Protein AF-D5K9H1-F1 (afdb_monomer)

Foldseek 3Di:
DADLVNDDVLSVQLQLLLVVLCVVLVHDSLLLSLQLVLQCFAQQDWFAFPVRWTQAHSNRNIPVQQVLCVVLVRDSNQCRHGHNSVSNVLSVQLSCLCPPPPDDDSLLSSLLSQAVPVVSSVVSSVSSVVSSVVVVVVVVVVVVVVVVPPDPPPDPPPPPPPPRRDRDPDDDRPGDHHTGTDDDDPDPDDDDDDDDDDD

Secondary structure (DSSP, 8-state):
---GGGS-HHHHHHHHHHHHHHHHTT--HHHHHHHHHHH---TT-EEEBTTS-EEETTTTEEHHHHHHTGGGT--HHHHHSSSSHHHHHHHHHHHHHHHH--SS-HHHHHHTTT-SSHHHHHHHHHHHHHHHHHHHHHHHHHHHHHTTT-S---PPP------PPPPPS-----------B-------PPPPPPP----

Solvent-accessible surface area (backbone atoms only — not comparable to full-atom values): 11562 Å² total; per-residue (Å²): 138,83,54,70,88,73,41,60,70,72,55,35,47,47,52,54,25,18,42,55,19,14,59,78,58,76,44,66,39,29,61,42,43,12,49,40,60,70,53,61,38,39,56,67,38,70,46,48,27,75,88,73,43,34,27,28,4,35,52,38,48,42,46,69,62,40,60,76,36,39,93,70,74,45,46,71,69,59,30,18,41,76,70,45,58,26,35,39,54,50,36,51,54,31,48,45,30,61,73,67,52,92,64,73,55,73,57,53,20,46,20,37,73,66,11,65,44,65,74,60,17,53,58,49,28,60,50,34,52,58,39,21,55,53,42,44,53,56,50,50,58,49,53,58,47,51,76,68,75,77,63,84,83,73,71,76,72,79,70,80,72,68,89,65,72,79,78,77,90,84,69,87,77,73,84,41,67,70,73,60,69,56,83,74,81,79,74,78,76,80,79,81,78,84,81,80,84,78,134

Organism: Neisseria gonorrhoeae (NCBI:txid485)

Mean predicted aligned error: 11.12 Å

Sequence (199 aa):
MVYVADLPPFMQERVTCSIAAAEKYHLPPHYLLAVAERENGRPGQQVRNTNGTYDVGAMQINTAYIRTLSRYGVTQSAVAQPGCYAYYLAAWRIKRHIVYDRKGDIWTKIANYHSYTPKYNAIYRAAIIRLAEKWERWLAGRQGNNAKGNVPTQAVPAVRTIRSQPLPKQYVSPTTVYVPRTIRVVERSPEPEPETVQN

Structure (mmCIF, N/CA/C/O backbone):
data_AF-D5K9H1-F1
#
_entry.id   AF-D5K9H1-F1
#
loop_
_atom_site.group_PDB
_atom_site.id
_atom_site.type_symbol
_atom_site.label_atom_id
_atom_site.label_alt_id
_atom_site.label_comp_id
_atom_site.label_asym_id
_atom_site.label_entity_id
_atom_site.label_seq_id
_atom_site.pdbx_PDB_ins_code
_atom_site.Cartn_x
_atom_site.Cartn_y
_atom_site.Cartn_z
_atom_site.occupancy
_atom_site.B_iso_or_equiv
_atom_site.auth_seq_id
_atom_site.auth_comp_id
_atom_site.auth_asym_id
_atom_site.auth_atom_id
_atom_site.pdbx_PDB_model_num
ATOM 1 N N . MET A 1 1 ? -3.247 3.041 -29.503 1.00 40.16 1 MET A N 1
ATOM 2 C CA . MET A 1 1 ? -2.043 3.535 -28.794 1.00 40.16 1 MET A CA 1
ATOM 3 C C . MET A 1 1 ? -2.540 4.247 -27.543 1.00 40.16 1 MET A C 1
ATOM 5 O O . MET A 1 1 ? -3.471 5.018 -27.688 1.00 40.16 1 MET A O 1
ATOM 9 N N . VAL A 1 2 ? -2.043 3.932 -26.342 1.00 42.41 2 VAL A N 1
ATOM 10 C CA . VAL A 1 2 ? -2.466 4.603 -25.092 1.00 42.41 2 VAL A CA 1
ATOM 11 C C . VAL A 1 2 ? -1.207 5.095 -24.379 1.00 42.41 2 VAL A C 1
ATOM 13 O O . VAL A 1 2 ? -0.482 4.297 -23.765 1.00 42.41 2 VAL A O 1
ATOM 16 N N . TYR A 1 3 ? -0.905 6.387 -24.511 1.00 49.97 3 TYR A N 1
ATOM 17 C CA . TYR A 1 3 ? 0.200 7.021 -23.796 1.00 49.97 3 TYR A CA 1
ATOM 18 C C . TYR A 1 3 ? -0.174 7.195 -22.317 1.00 49.97 3 TYR A C 1
ATOM 20 O O . TYR A 1 3 ? -1.345 7.214 -21.954 1.00 49.97 3 TYR A O 1
ATOM 28 N N . VAL A 1 4 ? 0.815 7.302 -21.417 1.00 53.06 4 VAL A N 1
ATOM 29 C CA . VAL A 1 4 ? 0.539 7.643 -19.998 1.00 53.06 4 VAL A CA 1
ATOM 30 C C . VAL A 1 4 ? -0.193 8.982 -19.886 1.00 53.06 4 VAL A C 1
ATOM 32 O O . VAL A 1 4 ? -1.006 9.141 -18.983 1.00 53.06 4 VAL A O 1
ATOM 35 N N . ALA A 1 5 ? 0.073 9.894 -20.825 1.00 53.25 5 ALA A N 1
ATOM 36 C CA . ALA A 1 5 ? -0.584 11.189 -20.950 1.00 53.25 5 ALA A CA 1
ATOM 37 C C . ALA A 1 5 ? -2.068 11.102 -21.362 1.00 53.25 5 ALA A C 1
ATOM 39 O O . ALA A 1 5 ? -2.800 12.056 -21.132 1.00 53.25 5 ALA A O 1
ATOM 40 N N . ASP A 1 6 ? -2.524 9.961 -21.893 1.00 56.03 6 ASP A N 1
ATOM 41 C CA . ASP A 1 6 ? -3.921 9.753 -22.312 1.00 56.03 6 ASP A CA 1
ATOM 42 C C . ASP A 1 6 ? -4.752 9.034 -21.238 1.00 56.03 6 ASP A C 1
ATOM 44 O O . ASP A 1 6 ? -5.925 8.712 -21.439 1.00 56.03 6 ASP A O 1
ATOM 48 N N . LEU A 1 7 ? -4.140 8.707 -20.095 1.00 62.47 7 LEU A N 1
ATOM 49 C CA . LEU A 1 7 ? -4.837 8.070 -18.989 1.00 62.47 7 LEU A CA 1
ATOM 50 C C . LEU A 1 7 ? -5.533 9.133 -18.131 1.00 62.47 7 LEU A C 1
ATOM 52 O O . LEU A 1 7 ? -4.950 10.188 -17.882 1.00 62.47 7 LEU A O 1
ATOM 56 N N . PRO A 1 8 ? -6.733 8.850 -17.587 1.00 66.50 8 PRO A N 1
ATOM 57 C CA . PRO A 1 8 ? -7.347 9.721 -16.594 1.00 66.50 8 PRO A CA 1
ATOM 58 C C . PRO A 1 8 ? -6.352 10.064 -15.466 1.00 66.50 8 PRO A C 1
ATOM 60 O O . PRO A 1 8 ? -5.607 9.171 -15.050 1.00 66.50 8 PRO A O 1
ATOM 63 N N . PRO A 1 9 ? -6.348 11.290 -14.907 1.00 68.44 9 PRO A N 1
ATOM 64 C CA . PRO A 1 9 ? -5.313 11.736 -13.962 1.00 68.44 9 PRO A CA 1
ATOM 65 C C . PRO A 1 9 ? -5.050 10.782 -12.782 1.00 68.44 9 PRO A C 1
ATOM 67 O O . PRO A 1 9 ? -3.907 10.571 -12.378 1.00 68.44 9 PRO A O 1
ATOM 70 N N . PHE A 1 10 ? -6.089 10.114 -12.267 1.00 68.75 10 PHE A N 1
ATOM 71 C CA . PHE A 1 10 ? -5.950 9.121 -11.193 1.00 68.75 10 PHE A CA 1
ATOM 72 C C . PHE A 1 10 ? -5.175 7.858 -11.6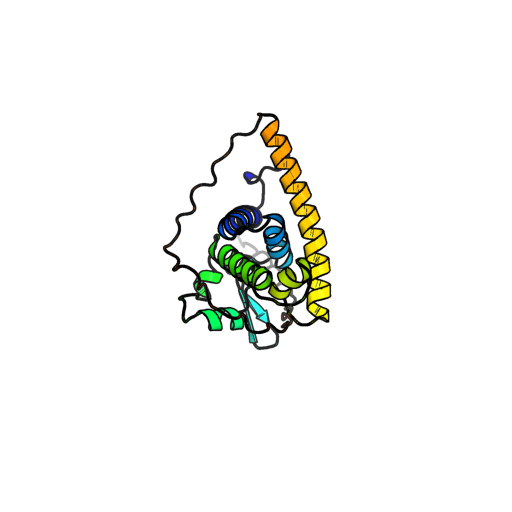21 1.00 68.75 10 PHE A C 1
ATOM 74 O O . PHE A 1 10 ? -4.481 7.242 -10.813 1.00 68.75 10 PHE A O 1
ATOM 81 N N . MET A 1 11 ? -5.274 7.459 -12.891 1.00 79.69 11 MET A N 1
ATOM 82 C CA . MET A 1 11 ? -4.493 6.358 -13.461 1.00 79.69 11 MET A CA 1
ATOM 83 C C . MET A 1 11 ? -3.043 6.778 -13.714 1.00 79.69 11 MET A C 1
ATOM 85 O O . MET A 1 11 ? -2.139 5.967 -13.515 1.00 79.69 11 MET A O 1
ATOM 89 N N . GLN A 1 12 ? -2.806 8.038 -14.088 1.00 86.38 12 GLN A N 1
ATOM 90 C CA . GLN A 1 12 ? -1.455 8.579 -14.234 1.00 86.38 12 GLN A CA 1
ATOM 91 C C . GLN A 1 12 ? -0.706 8.597 -12.895 1.00 86.38 12 GLN A C 1
ATOM 93 O O . GLN A 1 12 ? 0.442 8.146 -12.833 1.00 86.38 12 GLN A O 1
ATOM 98 N N . GLU A 1 13 ? -1.360 9.047 -11.817 1.00 90.38 13 GLU A N 1
ATOM 99 C CA . GLU A 1 13 ? -0.794 8.996 -10.465 1.00 90.38 13 GLU A CA 1
ATOM 100 C C . GLU A 1 13 ? -0.494 7.550 -10.048 1.00 90.38 13 GLU A C 1
ATOM 102 O O . GLU A 1 13 ? 0.634 7.252 -9.651 1.00 90.38 13 GLU A O 1
ATOM 107 N N . ARG A 1 14 ? -1.459 6.631 -10.225 1.00 93.69 14 ARG A N 1
ATOM 108 C CA . ARG A 1 14 ? -1.288 5.205 -9.905 1.00 93.69 14 ARG A CA 1
ATOM 109 C C . ARG A 1 14 ? -0.048 4.623 -10.553 1.00 93.69 14 ARG A C 1
ATOM 111 O O . ARG A 1 14 ? 0.728 3.955 -9.875 1.00 93.69 14 ARG A O 1
ATOM 118 N N . VAL A 1 15 ? 0.130 4.856 -11.849 1.00 94.62 15 VAL A N 1
ATOM 119 C CA . VAL A 1 15 ? 1.257 4.306 -12.604 1.00 94.62 15 VAL A CA 1
ATOM 120 C C . VAL A 1 15 ? 2.565 4.924 -12.128 1.00 94.62 15 VAL A C 1
ATOM 122 O O . VAL A 1 15 ? 3.477 4.208 -11.718 1.00 94.62 15 VAL A O 1
ATOM 125 N N . THR A 1 16 ? 2.640 6.253 -12.150 1.00 94.88 16 THR A N 1
ATOM 126 C CA . THR A 1 16 ? 3.876 6.998 -11.888 1.00 94.88 16 THR A CA 1
ATOM 127 C C . THR A 1 16 ? 4.370 6.761 -10.464 1.00 94.88 16 THR A C 1
ATOM 129 O O . THR A 1 16 ? 5.529 6.403 -10.251 1.00 94.88 16 THR A O 1
ATOM 132 N N . CYS A 1 17 ? 3.477 6.886 -9.482 1.00 96.81 17 CYS A N 1
ATOM 133 C CA . CYS A 1 17 ? 3.835 6.728 -8.081 1.00 96.81 17 CYS A CA 1
ATOM 134 C C . CYS A 1 17 ? 4.084 5.271 -7.691 1.00 96.81 17 CYS A C 1
ATOM 136 O O . CYS A 1 17 ? 4.967 5.023 -6.872 1.00 96.81 17 CYS A O 1
ATOM 138 N N . SER A 1 18 ? 3.376 4.301 -8.285 1.00 97.56 18 SER A N 1
ATOM 139 C CA . SER A 1 18 ? 3.683 2.881 -8.057 1.00 97.56 18 SER A CA 1
ATOM 140 C C . SER A 1 18 ? 5.072 2.513 -8.568 1.00 97.56 18 SER A C 1
ATOM 142 O O . SER A 1 18 ? 5.797 1.824 -7.857 1.00 97.56 18 SER A O 1
ATOM 144 N N . ILE A 1 19 ? 5.462 2.984 -9.760 1.00 96.69 19 ILE A N 1
ATOM 145 C CA . ILE A 1 19 ? 6.792 2.713 -10.330 1.00 96.69 19 ILE A CA 1
ATOM 146 C C . ILE A 1 19 ? 7.882 3.358 -9.469 1.00 96.69 19 ILE A C 1
ATOM 148 O O . ILE A 1 19 ? 8.792 2.657 -9.031 1.00 96.69 19 ILE A O 1
ATOM 152 N N . ALA A 1 20 ? 7.751 4.648 -9.146 1.00 96.88 20 ALA A N 1
ATOM 153 C CA . ALA A 1 20 ? 8.727 5.357 -8.316 1.00 96.88 20 ALA A CA 1
ATOM 154 C C . ALA A 1 20 ? 8.869 4.731 -6.916 1.00 96.88 20 ALA A C 1
ATOM 156 O O . ALA A 1 20 ? 9.969 4.597 -6.377 1.00 96.88 20 ALA A O 1
ATOM 157 N N . ALA A 1 21 ? 7.755 4.311 -6.309 1.00 97.69 21 ALA A N 1
ATOM 158 C CA . ALA A 1 21 ? 7.776 3.646 -5.014 1.00 97.69 21 ALA A CA 1
ATOM 159 C C . ALA A 1 21 ? 8.371 2.236 -5.087 1.00 97.69 21 ALA A C 1
ATOM 161 O O . ALA A 1 21 ? 9.135 1.850 -4.202 1.00 97.69 21 ALA A O 1
ATOM 162 N N . ALA A 1 22 ? 8.075 1.481 -6.142 1.00 97.44 22 ALA A N 1
ATOM 163 C CA . ALA A 1 22 ? 8.669 0.171 -6.357 1.00 97.44 22 ALA A CA 1
ATOM 164 C C . ALA A 1 22 ? 10.194 0.261 -6.532 1.00 97.44 22 ALA A C 1
ATOM 166 O O . ALA A 1 22 ? 10.919 -0.488 -5.881 1.00 97.44 22 ALA A O 1
ATOM 167 N N . GLU A 1 23 ? 10.681 1.231 -7.309 1.00 96.94 23 GLU A N 1
ATOM 168 C CA . GLU A 1 23 ? 12.111 1.506 -7.474 1.00 96.94 23 GLU A CA 1
ATOM 169 C C . GLU A 1 23 ? 12.777 1.846 -6.134 1.00 96.94 23 GLU A C 1
ATOM 171 O O . GLU A 1 23 ? 13.722 1.170 -5.721 1.00 96.94 23 GLU A O 1
ATOM 176 N N . LYS A 1 24 ? 12.216 2.810 -5.389 1.00 96.94 24 LYS A N 1
ATOM 177 C CA . LYS A 1 24 ? 12.742 3.247 -4.084 1.00 96.94 24 LYS A CA 1
ATOM 178 C C . LYS A 1 24 ? 12.877 2.116 -3.062 1.00 96.94 24 LYS A C 1
ATOM 180 O O . LYS A 1 24 ? 13.777 2.150 -2.225 1.00 96.94 24 LYS A O 1
ATOM 185 N N . TYR A 1 25 ? 11.966 1.144 -3.082 1.00 96.56 25 TYR A N 1
ATOM 186 C CA . TYR A 1 25 ? 11.950 0.028 -2.130 1.00 96.56 25 TYR A CA 1
ATOM 187 C C . TYR A 1 25 ? 12.478 -1.289 -2.715 1.00 96.56 25 TYR A C 1
ATOM 189 O O . TYR A 1 25 ? 12.400 -2.331 -2.050 1.00 96.56 25 TYR A O 1
ATOM 197 N N . HIS A 1 26 ? 13.050 -1.249 -3.923 1.00 97.12 26 HIS A N 1
ATOM 198 C CA . HIS A 1 26 ? 13.557 -2.412 -4.652 1.00 97.12 26 HIS A CA 1
ATOM 199 C C . HIS A 1 26 ? 12.521 -3.544 -4.692 1.00 97.12 26 HIS A C 1
ATOM 201 O O . HIS A 1 26 ? 12.732 -4.638 -4.151 1.00 97.12 26 HIS A O 1
ATOM 207 N N . LEU A 1 27 ? 11.357 -3.226 -5.253 1.00 97.38 27 LEU A N 1
ATOM 208 C CA . LEU A 1 27 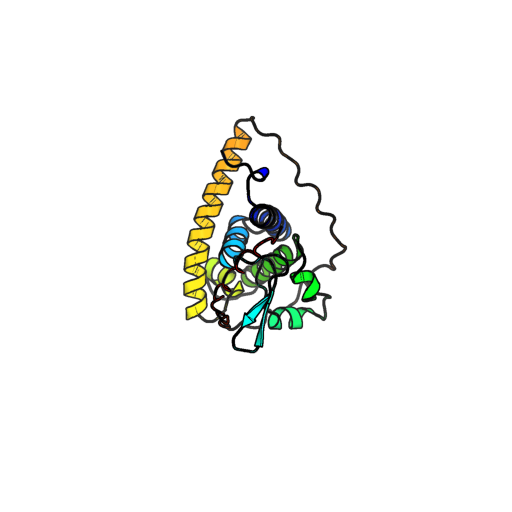? 10.256 -4.140 -5.526 1.00 97.38 27 LEU A CA 1
ATOM 209 C C . LEU A 1 27 ? 9.999 -4.176 -7.040 1.00 97.38 27 LEU A C 1
ATOM 211 O O . LEU A 1 27 ? 10.123 -3.145 -7.700 1.00 97.38 27 LEU A O 1
ATOM 215 N N . PRO A 1 28 ? 9.579 -5.320 -7.599 1.00 97.75 28 PRO A N 1
ATOM 216 C CA . PRO A 1 28 ? 9.007 -5.358 -8.938 1.00 97.75 28 PRO A CA 1
ATOM 217 C C . PRO A 1 28 ? 7.808 -4.395 -9.065 1.00 97.75 28 PRO A C 1
ATOM 219 O O . PRO A 1 28 ? 6.876 -4.481 -8.256 1.00 97.75 28 PRO A O 1
ATOM 222 N N . PRO A 1 29 ? 7.774 -3.490 -10.067 1.00 96.38 29 PRO A N 1
ATOM 223 C CA . PRO A 1 29 ? 6.708 -2.490 -10.192 1.00 96.38 29 PRO A CA 1
ATOM 224 C C . PRO A 1 29 ? 5.299 -3.075 -10.302 1.00 96.38 29 PRO A C 1
ATOM 226 O O . PRO A 1 29 ? 4.344 -2.497 -9.779 1.00 96.38 29 PRO A O 1
ATOM 229 N N . HIS A 1 30 ? 5.163 -4.247 -10.925 1.00 96.56 30 HIS A N 1
ATOM 230 C CA . HIS A 1 30 ? 3.875 -4.918 -11.080 1.00 96.56 30 HIS A CA 1
ATOM 231 C C . HIS A 1 30 ? 3.243 -5.326 -9.734 1.00 96.56 30 HIS A C 1
ATOM 233 O O . HIS A 1 30 ? 2.018 -5.383 -9.650 1.00 96.56 30 HIS A O 1
ATOM 239 N N . TYR A 1 31 ? 4.023 -5.518 -8.658 1.00 98.25 31 TYR A N 1
ATOM 240 C CA . TYR A 1 31 ? 3.475 -5.767 -7.314 1.00 98.25 31 TYR A CA 1
ATOM 241 C C . TYR A 1 31 ? 2.681 -4.567 -6.799 1.00 98.25 31 TYR A C 1
ATOM 243 O O . TYR A 1 31 ? 1.555 -4.710 -6.326 1.00 98.25 31 TYR A O 1
ATOM 251 N N . LEU A 1 32 ? 3.262 -3.373 -6.910 1.00 98.19 32 LEU A N 1
ATOM 252 C CA . LEU A 1 32 ? 2.649 -2.140 -6.421 1.00 98.19 32 LEU A CA 1
ATOM 253 C C . LEU A 1 32 ? 1.481 -1.699 -7.292 1.00 98.19 32 LEU A C 1
ATOM 255 O O . LEU A 1 32 ? 0.447 -1.310 -6.757 1.00 98.19 32 LEU A O 1
ATOM 259 N N . LEU A 1 33 ? 1.609 -1.840 -8.610 1.00 98.06 33 LEU A N 1
ATOM 260 C CA . LEU A 1 33 ? 0.521 -1.555 -9.542 1.00 98.06 33 LEU A CA 1
ATOM 261 C C . LEU A 1 33 ? -0.694 -2.460 -9.293 1.00 98.06 33 LEU A C 1
ATOM 263 O O . LEU A 1 33 ? -1.826 -1.975 -9.288 1.00 98.06 33 LEU A O 1
ATOM 267 N N . ALA A 1 34 ? -0.470 -3.751 -9.023 1.00 98.25 34 ALA A N 1
ATOM 268 C CA . ALA A 1 34 ? -1.537 -4.691 -8.696 1.00 98.25 34 ALA A CA 1
ATOM 269 C C . ALA A 1 34 ? -2.261 -4.328 -7.394 1.00 98.25 34 ALA A C 1
ATOM 271 O O . ALA A 1 34 ? -3.492 -4.325 -7.359 1.00 98.25 34 ALA A O 1
ATOM 272 N N . VAL A 1 35 ? -1.514 -3.986 -6.338 1.00 98.62 35 VAL A N 1
ATOM 273 C CA . VAL A 1 35 ? -2.094 -3.545 -5.059 1.00 98.62 35 VAL A CA 1
ATOM 274 C C . VAL A 1 35 ? -2.855 -2.232 -5.236 1.00 98.62 35 VAL A C 1
ATOM 276 O O . VAL A 1 35 ? -4.004 -2.136 -4.817 1.00 98.62 35 VAL A O 1
ATOM 279 N N . ALA A 1 36 ? -2.273 -1.239 -5.910 1.00 98.06 36 ALA A N 1
ATOM 280 C CA . ALA A 1 36 ? -2.917 0.054 -6.125 1.00 98.06 36 ALA A CA 1
ATOM 281 C C . ALA A 1 36 ? -4.202 -0.061 -6.962 1.00 98.06 36 ALA A C 1
ATOM 283 O O . ALA A 1 36 ? -5.204 0.595 -6.673 1.00 98.06 36 ALA A O 1
ATOM 284 N N . GLU A 1 37 ? -4.207 -0.919 -7.987 1.00 97.31 37 GLU A N 1
ATOM 285 C CA . GLU A 1 37 ? -5.424 -1.214 -8.742 1.00 97.31 37 GLU A CA 1
ATOM 286 C C . GLU A 1 3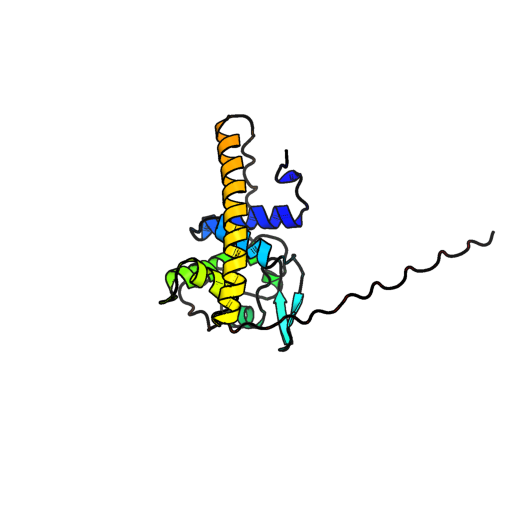7 ? -6.455 -1.969 -7.904 1.00 97.31 37 GLU A C 1
ATOM 288 O O . GLU A 1 37 ? -7.643 -1.669 -8.009 1.00 97.31 37 GLU A O 1
ATOM 293 N N . ARG A 1 38 ? -6.027 -2.902 -7.047 1.00 97.75 38 ARG A N 1
ATOM 294 C CA . ARG A 1 38 ? -6.940 -3.643 -6.176 1.00 97.75 38 ARG A CA 1
ATOM 295 C C . ARG A 1 38 ? -7.595 -2.754 -5.123 1.00 97.75 38 ARG A C 1
ATOM 297 O O . ARG A 1 38 ? -8.785 -2.920 -4.865 1.00 97.75 38 ARG A O 1
ATOM 304 N N . GLU A 1 39 ? -6.840 -1.836 -4.528 1.00 96.50 39 GLU A N 1
ATOM 305 C CA . GLU A 1 39 ? -7.384 -0.870 -3.574 1.00 96.50 39 GLU A CA 1
ATOM 306 C C . GLU A 1 39 ? -8.318 0.129 -4.251 1.00 96.50 39 GLU A C 1
ATOM 308 O O . GLU A 1 39 ? -9.332 0.518 -3.669 1.00 96.50 39 GLU A O 1
ATOM 313 N N . ASN A 1 40 ? -7.995 0.497 -5.494 1.00 95.00 40 ASN A N 1
ATOM 314 C CA . ASN A 1 40 ? -8.765 1.406 -6.335 1.00 95.00 40 ASN A CA 1
ATOM 315 C C . ASN A 1 40 ? -9.143 2.721 -5.629 1.00 95.00 40 ASN A C 1
ATOM 317 O O . ASN A 1 40 ? -10.210 3.287 -5.875 1.00 95.00 40 ASN A O 1
ATOM 321 N N . GLY A 1 41 ? -8.268 3.183 -4.733 1.00 94.81 41 GLY A N 1
ATOM 322 C CA . GLY A 1 41 ? -8.457 4.420 -3.997 1.00 94.81 41 GLY A CA 1
ATOM 323 C C . GLY A 1 41 ? -8.190 5.650 -4.857 1.00 94.81 41 GLY A C 1
ATOM 324 O O . GLY A 1 41 ? -7.598 5.575 -5.939 1.00 94.81 41 GLY A O 1
ATOM 325 N N . ARG A 1 42 ? -8.576 6.812 -4.333 1.00 93.56 42 ARG A N 1
ATOM 326 C CA . ARG A 1 42 ? -8.264 8.132 -4.894 1.00 93.56 42 ARG A CA 1
ATOM 327 C C . ARG A 1 42 ? -7.674 9.050 -3.820 1.00 93.56 42 ARG A C 1
ATOM 329 O O . ARG A 1 42 ? -7.996 8.880 -2.640 1.00 93.56 42 ARG A O 1
ATOM 336 N N . PRO A 1 43 ? -6.853 10.045 -4.192 1.00 93.56 43 PRO A N 1
ATOM 337 C CA . PRO A 1 43 ? -6.516 11.140 -3.290 1.00 93.56 43 PRO A CA 1
ATOM 338 C C . PRO A 1 43 ? -7.765 11.761 -2.656 1.00 93.56 43 PRO A C 1
ATOM 340 O O . PRO A 1 43 ? -8.804 11.888 -3.299 1.00 93.56 43 PRO A O 1
ATOM 343 N N . GLY A 1 44 ? -7.681 12.088 -1.372 1.00 93.12 44 GLY A N 1
ATOM 344 C CA . GLY A 1 44 ? -8.774 12.627 -0.562 1.00 93.12 44 GLY A CA 1
ATOM 345 C C . GLY A 1 44 ? -9.838 11.607 -0.145 1.00 93.12 44 GLY A C 1
ATOM 346 O O . GLY A 1 44 ? -10.617 11.890 0.763 1.00 93.12 44 GLY A O 1
ATOM 347 N N . GLN A 1 45 ? -9.872 10.412 -0.746 1.00 94.88 45 GLN A N 1
ATOM 348 C CA . GLN A 1 45 ? -10.892 9.412 -0.440 1.00 94.88 45 GLN A CA 1
ATOM 349 C C . GLN A 1 45 ? -10.733 8.863 0.979 1.00 94.88 45 GLN A C 1
ATOM 351 O O . GLN A 1 45 ? -9.639 8.485 1.402 1.00 94.88 45 GLN A O 1
ATOM 356 N N . GLN A 1 46 ? -11.855 8.755 1.686 1.00 95.94 46 GLN A N 1
ATOM 357 C CA . GLN A 1 46 ? -11.951 8.073 2.970 1.00 95.94 46 GLN A CA 1
ATOM 358 C C . GLN A 1 46 ? -13.151 7.135 2.938 1.00 95.94 46 GLN A C 1
ATOM 360 O O . GLN A 1 46 ? -14.286 7.580 2.773 1.00 95.94 46 GLN A O 1
ATOM 365 N N . VAL A 1 47 ? -12.908 5.834 3.082 1.00 95.50 47 VAL A N 1
ATOM 366 C CA . VAL A 1 47 ? -13.975 4.829 3.121 1.00 95.50 47 VAL A CA 1
ATOM 367 C C . VAL A 1 47 ? -14.132 4.333 4.546 1.00 95.50 47 VAL A C 1
ATOM 369 O O . VAL A 1 47 ? -13.186 3.821 5.134 1.00 95.50 47 VAL A O 1
ATOM 372 N N . ARG A 1 48 ? -15.325 4.506 5.119 1.00 95.12 48 ARG A N 1
ATOM 373 C CA . ARG A 1 48 ? -15.615 4.076 6.490 1.00 95.12 48 ARG A CA 1
ATOM 374 C C . ARG A 1 48 ? -15.739 2.556 6.566 1.00 95.12 48 ARG A C 1
ATOM 376 O O . ARG A 1 48 ? -16.422 1.945 5.746 1.00 95.12 48 ARG A O 1
ATOM 383 N N . ASN A 1 49 ? -15.153 1.970 7.600 1.00 92.62 49 ASN A N 1
ATOM 384 C CA . ASN A 1 49 ? -15.263 0.557 7.931 1.00 92.62 49 ASN A CA 1
ATOM 385 C C . ASN A 1 49 ? -16.274 0.314 9.058 1.00 92.62 49 ASN A C 1
ATOM 387 O O . ASN A 1 49 ? -16.624 1.220 9.821 1.00 92.62 49 ASN A O 1
ATOM 391 N N . THR A 1 50 ? -16.731 -0.931 9.198 1.00 92.44 50 THR A N 1
ATOM 392 C CA . THR A 1 50 ? -17.743 -1.306 10.203 1.00 92.44 50 THR A CA 1
ATOM 393 C C . THR A 1 50 ? -17.289 -1.052 11.640 1.00 92.44 50 THR A C 1
ATOM 395 O O . THR A 1 50 ? -18.098 -0.663 12.475 1.00 92.44 50 THR A O 1
ATOM 398 N N . ASN A 1 51 ? -15.991 -1.184 11.919 1.00 89.56 51 ASN A N 1
ATOM 399 C CA . ASN A 1 51 ? -15.404 -0.940 13.239 1.00 89.56 51 ASN A CA 1
ATOM 400 C C . ASN A 1 51 ? -15.086 0.544 13.528 1.00 89.56 51 ASN A C 1
ATOM 402 O O . ASN A 1 51 ? -14.371 0.841 14.482 1.00 89.56 51 ASN A O 1
ATOM 406 N N . GLY A 1 52 ? -15.542 1.473 12.680 1.00 91.69 52 GLY A N 1
ATOM 407 C CA . GLY A 1 52 ? -15.318 2.913 12.842 1.00 91.69 52 GLY A CA 1
ATOM 408 C C . GLY A 1 52 ? -13.962 3.431 12.350 1.00 91.69 52 GLY A C 1
ATOM 409 O O . GLY A 1 52 ? -13.739 4.639 12.382 1.00 91.69 52 GLY A O 1
ATOM 410 N N . THR A 1 53 ? -13.068 2.562 11.863 1.00 95.19 53 THR A N 1
ATOM 411 C CA . THR A 1 53 ? -11.849 2.994 11.153 1.00 95.19 53 THR A CA 1
ATOM 412 C C . THR A 1 53 ? -12.165 3.463 9.731 1.00 95.19 53 THR A C 1
ATOM 414 O O . THR A 1 53 ? -13.276 3.267 9.236 1.00 95.19 53 THR A O 1
ATOM 417 N N . TYR A 1 54 ? -11.184 4.072 9.064 1.00 96.81 54 TYR A N 1
ATOM 418 C CA . TYR A 1 54 ? -11.302 4.517 7.676 1.00 96.81 54 TYR A CA 1
ATOM 419 C C . TYR A 1 54 ? -10.132 3.998 6.846 1.00 96.81 54 TYR A C 1
ATOM 421 O O . TYR A 1 54 ? -9.006 3.969 7.337 1.00 96.81 54 TYR A O 1
ATOM 429 N N . ASP A 1 55 ? -10.385 3.650 5.591 1.00 97.31 55 ASP A N 1
ATOM 430 C CA . ASP A 1 55 ? -9.364 3.390 4.578 1.00 97.31 55 ASP A CA 1
ATOM 431 C C . ASP A 1 55 ? -9.100 4.681 3.790 1.00 97.31 55 ASP A C 1
ATOM 433 O O . ASP A 1 55 ? -10.031 5.291 3.255 1.00 97.31 55 ASP A O 1
ATOM 437 N N . VAL A 1 56 ? -7.842 5.131 3.751 1.00 97.44 56 VAL A N 1
ATOM 438 C CA . VAL A 1 56 ? -7.491 6.511 3.378 1.00 97.44 56 VAL A CA 1
ATOM 439 C C . VAL A 1 56 ? -6.619 6.578 2.127 1.00 97.44 56 VAL A C 1
ATOM 441 O O . VAL A 1 56 ? -5.617 5.869 2.007 1.00 97.44 56 VAL A O 1
ATOM 444 N N . GLY A 1 57 ? -6.975 7.498 1.230 1.00 96.50 57 GLY A N 1
ATOM 445 C CA . GLY A 1 57 ? -6.180 7.900 0.075 1.00 96.50 57 GLY A CA 1
ATOM 446 C C . GLY A 1 57 ? -6.124 6.859 -1.041 1.00 96.50 57 GLY A C 1
ATOM 447 O O . GLY A 1 57 ? -6.857 5.863 -1.048 1.00 96.50 57 GLY A O 1
ATOM 448 N N . ALA A 1 58 ? -5.209 7.091 -1.985 1.00 97.00 58 ALA A N 1
ATOM 449 C CA . ALA A 1 58 ? -5.062 6.283 -3.196 1.00 97.00 58 ALA A CA 1
ATOM 450 C C . ALA A 1 58 ? -4.754 4.801 -2.914 1.00 97.00 58 ALA A C 1
ATOM 452 O O . ALA A 1 58 ? -5.180 3.920 -3.657 1.00 97.00 58 ALA A O 1
ATOM 453 N N . MET A 1 59 ? -4.070 4.535 -1.800 1.00 98.00 59 MET A N 1
ATOM 454 C CA . MET A 1 59 ? -3.708 3.188 -1.358 1.00 98.00 59 MET A CA 1
ATOM 455 C C . MET A 1 59 ? -4.624 2.648 -0.250 1.00 98.00 59 MET A C 1
ATOM 457 O O . MET A 1 59 ? -4.320 1.611 0.315 1.00 98.00 59 MET A O 1
ATOM 461 N N . GLN A 1 60 ? -5.726 3.331 0.090 1.00 97.88 60 GLN A N 1
ATOM 462 C CA . GLN A 1 60 ? -6.723 2.842 1.058 1.00 97.88 60 GLN A CA 1
ATOM 463 C C . GLN A 1 60 ? -6.110 2.344 2.386 1.00 97.88 60 GLN A C 1
ATOM 465 O O . GLN A 1 60 ? -6.494 1.317 2.941 1.00 97.88 60 GLN A O 1
ATOM 470 N N . ILE A 1 61 ? -5.132 3.082 2.921 1.00 96.62 61 ILE A N 1
ATOM 471 C CA . ILE A 1 61 ? -4.415 2.685 4.138 1.00 96.62 61 ILE A CA 1
ATOM 472 C C . ILE A 1 61 ? -5.311 2.940 5.350 1.00 96.62 61 ILE A C 1
ATOM 474 O O . ILE A 1 61 ? -5.796 4.052 5.554 1.00 96.62 61 ILE A O 1
ATOM 478 N N . ASN A 1 62 ? -5.504 1.914 6.174 1.00 97.00 62 ASN A N 1
ATOM 479 C CA . ASN A 1 62 ? -6.397 1.988 7.321 1.00 97.00 62 ASN A CA 1
ATOM 480 C C . ASN A 1 62 ? -5.889 2.946 8.423 1.00 97.00 62 ASN A C 1
ATOM 482 O O . ASN A 1 62 ? -4.714 2.910 8.803 1.00 97.00 62 ASN A O 1
ATOM 486 N N . THR A 1 63 ? -6.776 3.753 9.010 1.00 96.44 63 THR A N 1
ATOM 487 C CA . THR A 1 63 ? -6.440 4.718 10.072 1.00 96.44 63 THR A CA 1
ATOM 488 C C . THR A 1 63 ? -5.876 4.082 11.338 1.00 96.44 63 THR A C 1
ATOM 490 O O . THR A 1 63 ? -5.026 4.693 11.988 1.00 96.44 63 THR A O 1
ATOM 493 N N . ALA A 1 64 ? -6.268 2.850 11.685 1.00 95.38 64 ALA A N 1
ATOM 494 C CA . ALA A 1 64 ? -5.667 2.143 12.813 1.00 95.38 64 ALA A CA 1
ATOM 495 C C . ALA A 1 64 ? -4.180 1.871 12.564 1.00 95.38 64 ALA A C 1
ATOM 497 O O . ALA A 1 64 ? -3.375 2.047 13.476 1.00 95.38 64 ALA A O 1
ATOM 498 N N . TYR A 1 65 ? -3.807 1.517 11.329 1.00 95.00 65 TYR A N 1
ATOM 499 C CA . TYR A 1 65 ? -2.409 1.348 10.939 1.00 95.00 65 TYR A CA 1
ATOM 500 C C . TYR A 1 65 ? -1.661 2.683 10.951 1.00 95.00 65 TYR A C 1
ATOM 502 O O . TYR A 1 65 ? -0.609 2.781 11.578 1.00 95.00 65 TYR A O 1
ATOM 510 N N . ILE A 1 66 ? -2.233 3.737 10.359 1.00 95.50 66 ILE A N 1
ATOM 511 C CA . ILE A 1 66 ? -1.645 5.090 10.369 1.00 95.50 66 ILE A CA 1
ATOM 512 C C . ILE A 1 66 ? -1.341 5.543 11.803 1.00 95.50 66 ILE A C 1
ATOM 514 O O . ILE A 1 66 ? -0.243 6.021 12.079 1.00 95.50 66 ILE A O 1
ATOM 518 N N . ARG A 1 67 ? -2.263 5.314 12.748 1.00 95.06 67 ARG A N 1
ATOM 519 C CA . ARG A 1 67 ? -2.086 5.677 14.162 1.00 95.06 67 ARG A CA 1
ATOM 520 C C . ARG A 1 67 ? -0.856 5.033 14.801 1.00 95.06 67 ARG A C 1
ATOM 522 O O . ARG A 1 67 ? -0.216 5.661 15.633 1.00 95.06 67 ARG A O 1
ATOM 529 N N . THR A 1 68 ? -0.492 3.813 14.416 1.00 94.19 68 THR A N 1
ATOM 530 C CA . THR A 1 68 ? 0.725 3.161 14.939 1.00 94.19 68 THR A CA 1
ATOM 531 C C . THR A 1 68 ? 2.025 3.785 14.419 1.00 94.19 68 THR A C 1
ATOM 533 O O . THR A 1 68 ? 3.092 3.559 14.990 1.00 94.19 68 THR A O 1
ATOM 536 N N . LEU A 1 69 ? 1.938 4.566 13.339 1.00 94.50 69 LEU A N 1
ATOM 537 C CA . LEU A 1 69 ? 3.062 5.237 12.698 1.00 94.50 69 LEU A CA 1
ATOM 538 C C . LEU A 1 69 ? 3.140 6.732 13.038 1.00 94.50 69 LEU A C 1
ATOM 540 O O . LEU A 1 69 ? 4.079 7.401 12.608 1.00 94.50 69 LEU A O 1
ATOM 544 N N . SER A 1 70 ? 2.203 7.252 13.834 1.00 91.88 70 SER A N 1
ATOM 545 C CA . SER A 1 70 ? 2.131 8.672 14.209 1.00 91.88 70 SER A CA 1
ATOM 546 C C . SER A 1 70 ? 3.415 9.172 14.872 1.00 91.88 70 SER A C 1
ATOM 548 O O . SER A 1 70 ? 3.891 10.258 14.556 1.00 91.88 70 SER A O 1
ATOM 550 N N . ARG A 1 71 ? 4.046 8.332 15.704 1.00 91.62 71 ARG A N 1
ATOM 551 C CA . ARG A 1 71 ? 5.346 8.611 16.342 1.00 91.62 71 ARG A CA 1
ATOM 552 C C . ARG A 1 71 ? 6.500 8.832 15.356 1.00 91.62 71 ARG A C 1
ATOM 554 O O . ARG A 1 71 ? 7.550 9.314 15.752 1.00 91.62 71 ARG A O 1
ATOM 561 N N . TYR A 1 72 ? 6.314 8.458 14.093 1.00 90.69 72 TYR A N 1
ATOM 562 C CA . TYR A 1 72 ? 7.270 8.654 13.003 1.00 90.69 72 TYR A CA 1
ATOM 563 C C . TYR A 1 72 ? 6.825 9.755 12.026 1.00 90.69 72 TYR A C 1
ATOM 565 O O . TYR A 1 72 ? 7.302 9.802 10.895 1.00 90.69 72 TYR A O 1
ATOM 573 N N . GLY A 1 73 ? 5.864 10.595 12.421 1.00 91.62 73 GLY A N 1
ATOM 574 C CA . GLY A 1 73 ? 5.373 11.707 11.606 1.00 91.62 73 GLY A CA 1
ATOM 575 C C . GLY A 1 73 ? 4.406 11.308 10.486 1.00 91.62 73 GLY A C 1
ATOM 576 O O . GLY A 1 73 ? 4.089 12.139 9.638 1.00 91.62 73 GLY A O 1
ATOM 577 N N . VAL A 1 74 ? 3.919 10.062 10.455 1.00 94.44 74 VAL A N 1
ATOM 578 C CA . VAL A 1 74 ? 2.896 9.642 9.484 1.00 94.44 74 VAL A CA 1
ATOM 579 C C . VAL A 1 74 ? 1.526 10.112 9.964 1.00 94.44 74 VAL A C 1
ATOM 581 O O . VAL A 1 74 ? 1.039 9.677 11.007 1.00 94.44 74 VAL A O 1
ATOM 584 N N . THR A 1 75 ? 0.883 10.981 9.187 1.00 95.50 75 THR A N 1
ATOM 585 C CA . THR A 1 75 ? -0.450 11.511 9.493 1.00 95.50 75 THR A CA 1
ATOM 586 C C . THR A 1 75 ? -1.482 11.039 8.476 1.00 95.50 75 THR A C 1
ATOM 588 O O . THR A 1 75 ? -1.172 10.770 7.315 1.00 95.50 75 THR A O 1
ATOM 591 N N . GLN A 1 76 ? -2.747 10.977 8.898 1.00 95.69 76 GLN A N 1
ATOM 592 C CA . GLN A 1 76 ? -3.856 10.673 7.992 1.00 95.69 76 GLN A CA 1
ATOM 593 C C . GLN A 1 76 ? -3.959 11.700 6.859 1.00 95.69 76 GLN A C 1
ATOM 595 O O . GLN A 1 76 ? -4.210 11.323 5.718 1.00 95.69 76 GLN A O 1
ATOM 600 N N . SER A 1 77 ? -3.716 12.980 7.161 1.00 95.75 77 SER A N 1
ATOM 601 C CA . SER A 1 77 ? -3.723 14.049 6.163 1.00 95.75 77 SER A CA 1
ATOM 602 C C . SER A 1 77 ? -2.669 13.817 5.084 1.00 95.75 77 SER A C 1
ATOM 604 O O . SER A 1 77 ? -3.012 13.889 3.911 1.00 95.75 77 SER A O 1
ATOM 606 N N . ALA A 1 78 ? -1.434 13.452 5.448 1.00 95.06 78 ALA A N 1
ATOM 607 C CA . ALA A 1 78 ? -0.374 13.153 4.484 1.00 95.06 78 ALA A CA 1
ATOM 608 C C . ALA A 1 78 ? -0.710 11.942 3.599 1.00 95.06 78 ALA A C 1
ATOM 610 O O . ALA A 1 78 ? -0.438 11.958 2.403 1.00 95.06 78 ALA A O 1
ATOM 611 N N . VAL A 1 79 ? -1.341 10.909 4.168 1.00 96.81 79 VAL A N 1
ATOM 612 C CA . VAL A 1 79 ? -1.800 9.728 3.413 1.00 96.81 79 VAL A CA 1
ATOM 613 C C . VAL A 1 79 ? -2.953 10.060 2.459 1.00 96.81 79 VAL A C 1
ATOM 615 O O . VAL A 1 79 ? -3.073 9.433 1.408 1.00 96.81 79 VAL A O 1
ATOM 618 N N . ALA A 1 80 ? -3.794 11.035 2.803 1.00 96.69 80 ALA A N 1
ATOM 619 C CA . ALA A 1 80 ? -4.915 11.454 1.972 1.00 96.69 80 ALA A CA 1
ATOM 620 C C . ALA A 1 80 ? -4.508 12.384 0.815 1.00 96.69 80 ALA A C 1
ATOM 622 O O . ALA A 1 80 ? -5.260 12.475 -0.151 1.00 96.69 80 ALA A O 1
ATOM 623 N N . GLN A 1 81 ? -3.371 13.083 0.889 1.00 94.25 81 GLN A N 1
ATOM 624 C CA . GLN A 1 81 ? -2.976 14.044 -0.148 1.00 94.25 81 GLN A CA 1
ATOM 625 C C . GLN A 1 81 ? -2.718 13.377 -1.514 1.00 94.25 81 GLN A C 1
ATOM 627 O O . GLN A 1 81 ? -2.279 12.223 -1.556 1.00 94.25 81 GLN A O 1
ATOM 632 N N . PRO A 1 82 ? -2.937 14.102 -2.630 1.00 94.19 82 PRO A N 1
ATOM 633 C CA . PRO A 1 82 ? -2.460 13.684 -3.945 1.00 94.19 82 PRO A CA 1
ATOM 634 C C . PRO A 1 82 ? -0.947 13.455 -3.977 1.00 94.19 82 PRO A C 1
ATOM 636 O O . PRO A 1 82 ? -0.183 14.041 -3.204 1.00 94.19 82 PRO A O 1
ATOM 639 N N . GLY A 1 83 ? -0.508 12.628 -4.922 1.00 93.88 83 GLY A N 1
ATOM 640 C CA . GLY A 1 83 ? 0.899 12.311 -5.141 1.0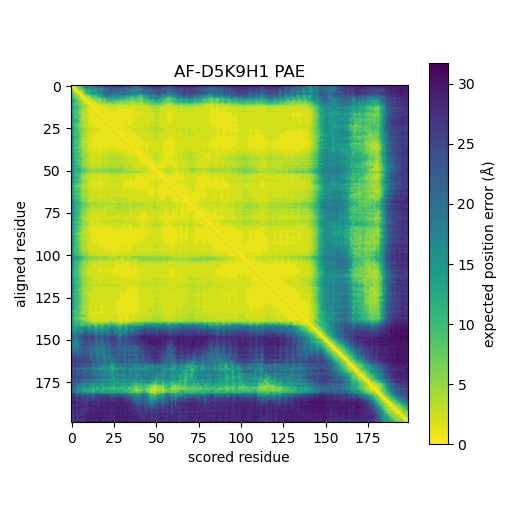0 93.88 83 GLY A CA 1
ATOM 641 C C . GLY A 1 83 ? 1.384 11.037 -4.444 1.00 93.88 83 GLY A C 1
ATOM 642 O O . GLY A 1 83 ? 0.628 10.178 -3.995 1.00 93.88 83 GLY A O 1
ATOM 643 N N . CYS A 1 84 ? 2.707 10.872 -4.394 1.00 96.62 84 CYS A N 1
ATOM 644 C CA . CYS A 1 84 ? 3.298 9.548 -4.188 1.00 96.62 84 CYS A CA 1
ATOM 645 C C . CYS A 1 84 ? 3.465 9.115 -2.725 1.00 96.62 84 CYS A C 1
ATOM 647 O O . CYS A 1 84 ? 3.942 8.008 -2.478 1.00 96.62 84 CYS A O 1
ATOM 649 N N . TYR A 1 85 ? 3.079 9.937 -1.742 1.00 96.94 85 TYR A N 1
ATOM 650 C CA . TYR A 1 85 ? 3.297 9.616 -0.326 1.00 96.94 85 TYR A CA 1
ATOM 651 C C . TYR A 1 85 ? 2.602 8.310 0.090 1.00 96.94 85 TYR A C 1
ATOM 653 O O . TYR A 1 85 ? 3.245 7.422 0.653 1.00 96.94 85 TYR A O 1
ATOM 661 N N . ALA A 1 86 ? 1.318 8.148 -0.251 1.00 97.56 86 ALA A N 1
ATOM 662 C CA . ALA A 1 86 ? 0.565 6.930 0.052 1.00 97.56 86 ALA A CA 1
ATOM 663 C C . ALA A 1 86 ? 1.189 5.682 -0.602 1.00 97.56 86 ALA A C 1
ATOM 665 O O . ALA A 1 86 ? 1.254 4.620 0.020 1.00 97.56 86 ALA A O 1
ATOM 666 N N . TYR A 1 87 ? 1.710 5.819 -1.825 1.00 98.44 87 TYR A N 1
ATOM 667 C CA . TYR A 1 87 ? 2.381 4.744 -2.562 1.00 98.44 87 TYR A CA 1
ATOM 668 C C . TYR A 1 87 ? 3.719 4.364 -1.927 1.00 98.44 87 TYR A C 1
ATOM 670 O O . TYR A 1 87 ? 3.994 3.178 -1.760 1.00 98.44 87 TYR A O 1
ATOM 678 N N . TYR A 1 88 ? 4.527 5.340 -1.501 1.00 98.38 88 TYR A N 1
ATOM 679 C CA . TYR A 1 88 ? 5.763 5.071 -0.763 1.00 98.38 88 TYR A CA 1
ATOM 680 C C . TYR A 1 88 ? 5.491 4.368 0.566 1.00 98.38 88 TYR A C 1
ATOM 682 O O . TYR A 1 88 ? 6.193 3.417 0.910 1.00 98.38 88 TYR A O 1
ATOM 690 N N . LEU A 1 89 ? 4.454 4.788 1.296 1.00 98.19 89 LEU A N 1
ATOM 691 C CA . LEU A 1 89 ? 4.070 4.133 2.542 1.00 98.19 89 LEU A CA 1
ATOM 692 C C . LEU A 1 89 ? 3.590 2.692 2.300 1.00 98.19 89 LEU A C 1
ATOM 694 O O . LEU A 1 89 ? 3.962 1.784 3.047 1.00 98.19 89 LEU A O 1
ATOM 698 N N . ALA A 1 90 ? 2.819 2.460 1.235 1.00 98.38 90 ALA A N 1
ATOM 699 C CA . ALA A 1 90 ? 2.393 1.121 0.841 1.00 98.38 90 ALA A CA 1
ATOM 700 C C . ALA A 1 90 ? 3.572 0.232 0.411 1.00 98.38 90 ALA A C 1
ATOM 702 O O . ALA A 1 90 ? 3.671 -0.904 0.875 1.00 98.38 90 ALA A O 1
ATOM 703 N N . ALA A 1 91 ? 4.500 0.753 -0.398 1.00 98.56 91 ALA A N 1
ATOM 704 C CA . ALA A 1 91 ? 5.717 0.053 -0.809 1.00 98.56 91 ALA A CA 1
ATOM 705 C C . ALA A 1 91 ? 6.574 -0.344 0.391 1.00 98.56 91 ALA A C 1
ATOM 707 O O . ALA A 1 91 ? 6.995 -1.495 0.501 1.00 98.56 91 ALA A O 1
ATOM 708 N N . TRP A 1 92 ? 6.781 0.590 1.323 1.00 97.88 92 TRP A N 1
ATOM 709 C CA . TRP A 1 92 ? 7.484 0.318 2.569 1.00 97.88 92 TRP A CA 1
ATOM 710 C C . TRP A 1 92 ? 6.801 -0.807 3.344 1.00 97.88 92 TRP A C 1
ATOM 712 O O . TRP A 1 92 ? 7.460 -1.783 3.698 1.00 97.88 92 TRP A O 1
ATOM 722 N N . ARG A 1 93 ? 5.479 -0.731 3.546 1.00 97.44 93 ARG A N 1
ATOM 723 C CA . ARG A 1 93 ? 4.716 -1.771 4.250 1.00 97.44 93 ARG A CA 1
ATOM 724 C C . ARG A 1 93 ? 4.853 -3.139 3.576 1.00 97.44 93 ARG A C 1
ATOM 726 O O . ARG A 1 93 ? 5.147 -4.117 4.257 1.00 97.44 93 ARG A O 1
ATOM 733 N N . ILE A 1 94 ? 4.703 -3.214 2.254 1.00 98.19 94 ILE A N 1
ATOM 734 C CA . ILE A 1 94 ? 4.857 -4.459 1.484 1.00 98.19 94 ILE A CA 1
ATOM 735 C C . ILE A 1 94 ? 6.280 -5.007 1.605 1.00 98.19 94 ILE A C 1
ATOM 737 O O . ILE A 1 94 ? 6.456 -6.188 1.901 1.00 98.19 94 ILE A O 1
ATOM 741 N N . LYS A 1 95 ? 7.307 -4.161 1.457 1.00 97.94 95 LYS A N 1
ATOM 742 C CA . LYS A 1 95 ? 8.707 -4.572 1.623 1.00 97.94 95 LYS A CA 1
ATOM 743 C C . LYS A 1 95 ? 8.947 -5.177 3.003 1.00 97.94 95 LYS A C 1
ATOM 745 O O . LYS A 1 95 ? 9.647 -6.182 3.109 1.00 97.94 95 LYS A O 1
ATOM 750 N N . ARG A 1 96 ? 8.339 -4.614 4.053 1.00 96.38 96 ARG A N 1
ATOM 751 C CA . ARG A 1 96 ? 8.422 -5.185 5.403 1.00 96.38 96 ARG A CA 1
ATOM 752 C C . ARG A 1 96 ? 7.808 -6.573 5.483 1.00 96.38 96 ARG A C 1
ATOM 754 O O . ARG A 1 96 ? 8.449 -7.445 6.052 1.00 96.38 96 ARG A O 1
ATOM 761 N N . HIS A 1 97 ? 6.623 -6.788 4.916 1.00 97.06 97 HIS A N 1
ATOM 762 C CA . HIS A 1 97 ? 6.019 -8.122 4.884 1.00 97.06 97 HIS A CA 1
ATOM 763 C C . HIS A 1 97 ? 6.930 -9.124 4.168 1.00 97.06 97 HIS A C 1
ATOM 765 O O . HIS A 1 97 ? 7.217 -10.192 4.699 1.00 97.06 97 HIS A O 1
ATOM 771 N N . ILE A 1 98 ? 7.483 -8.741 3.013 1.00 97.31 98 ILE A N 1
ATOM 772 C CA . ILE A 1 98 ? 8.410 -9.581 2.242 1.00 97.31 98 ILE A CA 1
ATOM 773 C C . ILE A 1 98 ? 9.624 -10.002 3.088 1.00 97.31 98 ILE A C 1
ATOM 775 O O . ILE A 1 98 ? 9.962 -11.189 3.127 1.00 97.31 98 ILE A O 1
ATOM 779 N N . VAL A 1 99 ? 10.246 -9.040 3.775 1.00 97.06 99 VAL A N 1
ATOM 780 C CA . VAL A 1 99 ? 11.494 -9.236 4.530 1.00 97.06 99 VAL A CA 1
ATOM 781 C C . VAL A 1 99 ? 11.272 -9.922 5.882 1.00 97.06 99 VAL A C 1
ATOM 783 O O . VAL A 1 99 ? 12.062 -10.783 6.254 1.00 97.06 99 VAL A O 1
ATOM 786 N N . TYR A 1 100 ? 10.234 -9.544 6.630 1.00 95.81 100 TYR A N 1
ATOM 787 C CA . TYR A 1 100 ? 10.106 -9.900 8.048 1.00 95.81 100 TYR A CA 1
ATOM 788 C C . TYR A 1 100 ? 9.055 -10.974 8.346 1.00 95.81 100 TYR A C 1
ATOM 790 O O . TYR A 1 100 ? 9.142 -11.612 9.398 1.00 95.81 100 TYR A O 1
ATOM 798 N N . ASP A 1 101 ? 8.084 -11.220 7.460 1.00 94.69 101 ASP A N 1
ATOM 799 C CA . ASP A 1 101 ? 7.126 -12.302 7.689 1.00 94.69 101 ASP A CA 1
ATOM 800 C C . ASP A 1 101 ? 7.821 -13.659 7.497 1.00 94.69 101 ASP A C 1
ATOM 802 O O . ASP A 1 101 ? 8.421 -13.948 6.456 1.00 94.69 101 ASP A O 1
ATOM 806 N N . ARG A 1 102 ? 7.736 -14.517 8.519 1.00 93.12 102 ARG A N 1
ATOM 807 C CA . ARG A 1 102 ? 8.451 -15.806 8.560 1.00 93.12 102 ARG A CA 1
ATOM 808 C C . ARG A 1 102 ? 7.824 -16.898 7.693 1.00 93.12 102 ARG A C 1
ATOM 810 O O . ARG A 1 102 ? 8.469 -17.905 7.433 1.00 93.12 102 ARG A O 1
ATOM 817 N N . LYS A 1 103 ? 6.559 -16.739 7.303 1.00 93.31 103 LYS A N 1
ATOM 818 C CA . LYS A 1 103 ? 5.763 -17.758 6.606 1.00 93.31 103 LYS A CA 1
ATOM 819 C C . LYS A 1 103 ? 5.142 -17.180 5.337 1.00 93.31 103 LYS A C 1
ATOM 821 O O . LYS A 1 103 ? 4.948 -15.970 5.237 1.00 93.31 103 LYS A O 1
ATOM 826 N N . GLY A 1 104 ? 4.773 -18.076 4.425 1.00 96.00 104 GLY A N 1
ATOM 827 C CA . GLY A 1 104 ?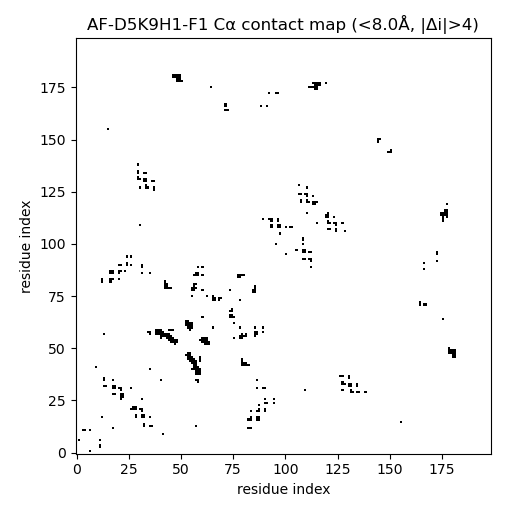 4.084 -17.747 3.182 1.00 96.00 104 GLY A CA 1
ATOM 828 C C . GLY A 1 104 ? 5.033 -17.461 2.022 1.00 96.00 104 GLY A C 1
ATOM 829 O O . GLY A 1 104 ? 6.156 -16.989 2.207 1.00 96.00 104 GLY A O 1
ATOM 830 N N . ASP A 1 105 ? 4.546 -17.755 0.820 1.00 97.81 105 ASP A N 1
ATOM 831 C CA . ASP A 1 105 ? 5.184 -17.346 -0.427 1.00 97.81 105 ASP A CA 1
ATOM 832 C C . ASP A 1 105 ? 5.149 -15.815 -0.602 1.00 97.81 105 ASP A C 1
ATOM 834 O O . ASP A 1 105 ? 4.544 -15.075 0.184 1.00 97.81 105 ASP A O 1
ATOM 838 N N . ILE A 1 106 ? 5.801 -15.327 -1.658 1.00 97.88 106 ILE A N 1
ATOM 839 C CA . ILE A 1 106 ? 5.872 -13.894 -1.955 1.00 97.88 106 ILE A CA 1
ATOM 840 C C . ILE A 1 106 ? 4.482 -13.246 -2.044 1.00 97.88 106 ILE A C 1
ATOM 842 O O . ILE A 1 106 ? 4.270 -12.164 -1.499 1.00 97.88 106 ILE A O 1
ATOM 846 N N . TRP A 1 107 ? 3.511 -13.929 -2.648 1.00 98.31 107 TRP A N 1
ATOM 847 C CA . TRP A 1 107 ? 2.160 -13.411 -2.847 1.00 98.31 107 TRP A CA 1
ATOM 848 C C . TRP A 1 107 ? 1.350 -13.365 -1.557 1.00 98.31 107 TRP A C 1
ATOM 850 O O . TRP A 1 107 ? 0.576 -12.435 -1.352 1.00 98.31 107 TRP A O 1
ATOM 860 N N . THR A 1 108 ? 1.566 -14.319 -0.659 1.00 98.44 108 THR A N 1
ATOM 861 C CA . THR A 1 108 ? 1.001 -14.334 0.692 1.00 98.44 108 THR A CA 1
ATOM 862 C C . THR A 1 108 ? 1.506 -13.133 1.479 1.00 98.44 108 THR A C 1
ATOM 864 O O . THR A 1 108 ? 0.709 -12.413 2.079 1.00 98.44 108 THR A O 1
ATOM 867 N N . LYS A 1 109 ? 2.817 -12.867 1.413 1.00 98.38 109 LYS A N 1
ATOM 868 C CA . LYS A 1 109 ? 3.448 -11.716 2.071 1.00 98.38 109 LYS A CA 1
ATOM 869 C C . LYS A 1 109 ? 2.970 -10.387 1.489 1.00 98.38 109 LYS A C 1
ATOM 871 O O . LYS A 1 109 ? 2.661 -9.472 2.243 1.00 98.38 109 LYS A O 1
ATOM 876 N N . ILE A 1 110 ? 2.832 -10.270 0.168 1.00 98.38 110 ILE A N 1
ATOM 877 C CA . ILE A 1 110 ? 2.247 -9.067 -0.446 1.00 98.38 110 ILE A CA 1
ATOM 878 C C . ILE A 1 110 ? 0.783 -8.907 -0.006 1.00 98.38 110 ILE A C 1
ATOM 880 O O . ILE A 1 110 ? 0.383 -7.816 0.390 1.00 98.38 110 ILE A O 1
ATOM 884 N N . ALA A 1 11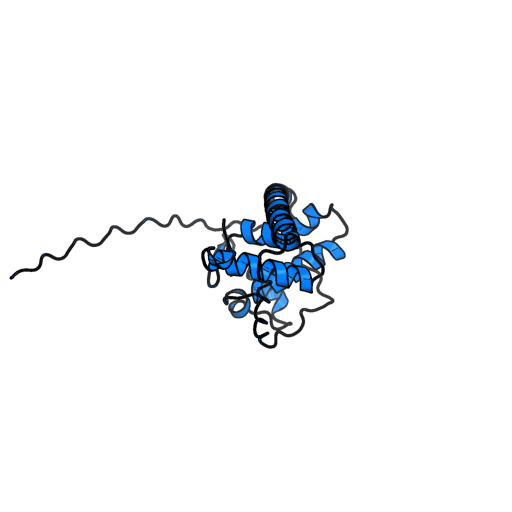1 ? -0.007 -9.984 0.008 1.00 98.19 111 ALA A N 1
ATOM 885 C CA . ALA A 1 111 ? -1.407 -9.951 0.432 1.00 98.19 111 ALA A CA 1
ATOM 886 C C . ALA A 1 111 ? -1.602 -9.659 1.935 1.00 98.19 111 ALA A C 1
ATOM 888 O O . ALA A 1 111 ? -2.675 -9.188 2.322 1.00 98.19 111 ALA A O 1
ATOM 889 N N . ASN A 1 112 ? -0.571 -9.820 2.777 1.00 97.69 112 ASN A N 1
ATOM 890 C CA . ASN A 1 112 ? -0.600 -9.363 4.176 1.00 97.69 112 ASN A CA 1
ATOM 891 C C . ASN A 1 112 ? -0.743 -7.838 4.302 1.00 97.69 112 ASN A C 1
ATOM 893 O O . ASN A 1 112 ? -1.183 -7.353 5.346 1.00 97.69 112 ASN A O 1
ATOM 897 N N . TYR A 1 113 ? -0.466 -7.086 3.228 1.00 97.12 113 TYR A N 1
ATOM 898 C CA . TYR A 1 113 ? -0.855 -5.680 3.109 1.00 97.12 113 TYR A CA 1
ATOM 899 C C . TYR A 1 113 ? -2.345 -5.470 3.411 1.00 97.12 113 TYR A C 1
ATOM 901 O O . TYR A 1 113 ? -2.726 -4.519 4.096 1.00 97.12 113 TYR A O 1
ATOM 909 N N . HIS A 1 114 ? -3.182 -6.385 2.925 1.00 96.06 114 HIS A N 1
ATOM 910 C CA . HIS A 1 114 ? -4.615 -6.361 3.146 1.00 96.06 114 HIS A CA 1
ATOM 911 C C . HIS A 1 114 ? -4.992 -7.043 4.461 1.00 96.06 114 HIS A C 1
ATOM 913 O O . HIS A 1 114 ? -5.661 -6.447 5.304 1.00 96.06 114 HIS A O 1
ATOM 919 N N . SER A 1 115 ? -4.563 -8.295 4.655 1.00 95.31 115 SER A N 1
ATOM 920 C CA . SER A 1 115 ? -4.838 -9.030 5.889 1.00 95.31 115 SER A CA 1
ATOM 921 C C . SER A 1 115 ? -3.947 -10.254 6.074 1.00 95.31 115 SER A C 1
ATOM 923 O O . SER A 1 115 ? -3.657 -10.970 5.118 1.00 95.31 115 SER A O 1
ATOM 925 N N . TYR A 1 116 ? -3.605 -10.547 7.329 1.00 95.12 116 TYR A N 1
ATOM 926 C CA . TYR A 1 116 ? -2.986 -11.818 7.726 1.00 95.12 116 TYR A CA 1
ATOM 927 C C . TYR A 1 116 ? -3.994 -12.965 7.885 1.00 95.12 116 TYR A C 1
ATOM 929 O O . TYR A 1 116 ? -3.603 -14.127 7.971 1.00 95.12 116 TYR A O 1
ATOM 937 N N . THR A 1 117 ? -5.294 -12.671 7.967 1.00 95.50 117 THR A N 1
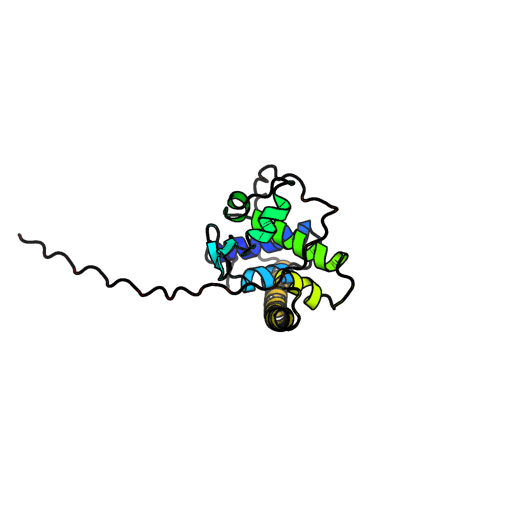ATOM 938 C CA . THR A 1 117 ? -6.320 -13.700 8.157 1.00 95.50 117 THR A CA 1
ATOM 939 C C . THR A 1 117 ? -6.420 -14.566 6.892 1.00 95.50 117 THR A C 1
ATOM 941 O O . THR A 1 117 ? -6.752 -14.022 5.834 1.00 95.50 117 THR A O 1
ATOM 944 N N . PRO A 1 118 ? -6.210 -15.899 6.969 1.00 95.38 118 PRO A N 1
ATOM 945 C CA . PRO A 1 118 ? -6.042 -16.750 5.786 1.00 95.38 118 PRO A CA 1
ATOM 946 C C . PRO A 1 118 ? -7.151 -16.625 4.737 1.00 95.38 118 PRO A C 1
ATOM 948 O O . PRO A 1 118 ? -6.862 -16.500 3.550 1.00 95.38 118 PRO A O 1
ATOM 951 N N . LYS A 1 119 ? -8.419 -16.580 5.168 1.00 96.81 119 LYS A N 1
ATOM 952 C CA . LYS A 1 119 ? -9.581 -16.443 4.274 1.00 96.81 119 LYS A CA 1
ATOM 953 C C . LYS A 1 119 ? -9.526 -15.163 3.430 1.00 96.81 119 LYS A C 1
ATOM 955 O O . LYS A 1 119 ? -9.709 -15.215 2.218 1.00 96.81 119 LYS A O 1
ATOM 960 N N . TYR A 1 120 ? -9.273 -14.017 4.059 1.00 96.44 120 TYR A N 1
ATOM 961 C CA . TYR A 1 120 ? -9.258 -12.719 3.375 1.00 96.44 120 TYR A CA 1
ATOM 962 C C . TYR A 1 120 ? -7.979 -12.519 2.566 1.00 96.44 120 TYR A C 1
ATOM 964 O O . TYR A 1 120 ? -8.031 -11.997 1.452 1.00 96.44 120 TYR A O 1
ATOM 972 N N . ASN A 1 121 ? -6.852 -13.005 3.091 1.00 97.62 121 ASN A N 1
ATOM 973 C CA . ASN A 1 121 ? -5.590 -13.036 2.369 1.00 97.62 121 ASN A CA 1
ATOM 974 C C . ASN A 1 121 ? -5.737 -13.811 1.058 1.00 97.62 121 ASN A C 1
ATOM 976 O O . ASN A 1 121 ? -5.438 -13.259 0.009 1.00 97.62 121 ASN A O 1
ATOM 980 N N . ALA A 1 122 ? -6.267 -15.038 1.089 1.00 97.81 122 ALA A N 1
ATOM 981 C CA . ALA A 1 122 ? -6.388 -15.882 -0.097 1.00 97.81 122 ALA A CA 1
ATOM 982 C C . ALA A 1 122 ? -7.219 -15.224 -1.215 1.00 97.81 122 ALA A C 1
ATOM 984 O O . ALA A 1 122 ? -6.807 -15.242 -2.377 1.00 97.81 122 ALA A O 1
ATOM 985 N N . ILE A 1 123 ? -8.346 -14.591 -0.861 1.00 97.81 123 ILE A N 1
ATOM 986 C CA . ILE A 1 123 ? -9.203 -13.861 -1.810 1.00 97.81 123 ILE A CA 1
ATOM 987 C C . ILE A 1 123 ? -8.447 -12.673 -2.416 1.00 97.81 123 ILE A C 1
ATOM 989 O O . ILE A 1 123 ? -8.437 -12.491 -3.635 1.00 97.81 123 ILE A O 1
ATOM 993 N N . TYR A 1 124 ? -7.796 -11.867 -1.573 1.00 98.19 124 TYR A N 1
ATOM 994 C CA . TYR A 1 124 ? -7.036 -10.703 -2.023 1.00 98.19 124 TYR A CA 1
ATOM 995 C C . TYR A 1 124 ? -5.844 -11.108 -2.896 1.00 98.19 124 TYR A C 1
ATOM 997 O O . TYR A 1 124 ? -5.654 -10.559 -3.980 1.00 98.19 124 TYR A O 1
ATOM 1005 N N . ARG A 1 125 ? -5.096 -12.126 -2.461 1.00 98.50 125 ARG A N 1
ATOM 1006 C CA . ARG A 1 125 ? -3.942 -12.725 -3.136 1.00 98.50 125 ARG A CA 1
ATOM 1007 C C . ARG A 1 125 ? -4.289 -13.166 -4.554 1.00 98.50 125 ARG A C 1
ATOM 1009 O O . ARG A 1 125 ? -3.605 -12.782 -5.495 1.00 98.50 125 ARG A O 1
ATOM 1016 N N . ALA A 1 126 ? -5.381 -13.913 -4.720 1.00 98.44 126 ALA A N 1
ATOM 1017 C CA . ALA A 1 126 ? -5.829 -14.363 -6.037 1.00 98.44 126 ALA A CA 1
ATOM 1018 C C . ALA A 1 126 ? -6.158 -13.189 -6.978 1.00 98.44 126 ALA A C 1
ATOM 1020 O O . ALA A 1 126 ? -5.900 -13.268 -8.178 1.00 98.44 126 ALA A O 1
ATOM 1021 N N . ALA A 1 127 ? -6.709 -12.092 -6.447 1.00 98.00 127 ALA A N 1
ATOM 1022 C CA . ALA A 1 127 ? -6.985 -10.896 -7.236 1.00 98.00 127 ALA A CA 1
ATOM 1023 C C . ALA A 1 127 ? -5.694 -10.177 -7.662 1.00 98.00 127 ALA A C 1
ATOM 1025 O O . ALA A 1 127 ? -5.543 -9.857 -8.840 1.00 98.00 127 ALA A O 1
ATOM 1026 N N . ILE A 1 128 ? -4.755 -9.951 -6.736 1.00 98.50 128 ILE A N 1
ATOM 1027 C CA . ILE A 1 128 ? -3.515 -9.227 -7.053 1.00 98.50 128 ILE A CA 1
ATOM 1028 C C . ILE A 1 128 ? -2.569 -10.018 -7.960 1.00 98.50 128 ILE A C 1
ATOM 1030 O O . ILE A 1 128 ? -1.872 -9.387 -8.740 1.00 98.50 128 ILE A O 1
ATOM 1034 N N . ILE A 1 129 ? -2.580 -11.357 -7.937 1.00 98.56 129 ILE A N 1
ATOM 1035 C CA . ILE A 1 129 ? -1.794 -12.173 -8.882 1.00 98.56 129 ILE A CA 1
ATOM 1036 C C . ILE A 1 129 ? -2.237 -11.891 -10.325 1.00 98.56 129 ILE A C 1
ATOM 1038 O O . ILE A 1 129 ? -1.422 -11.518 -11.163 1.00 98.56 129 ILE A O 1
ATOM 1042 N N . ARG A 1 130 ? -3.546 -11.954 -10.604 1.00 98.25 130 ARG A N 1
ATOM 1043 C CA . ARG A 1 130 ? -4.078 -11.669 -11.951 1.00 98.25 130 ARG A CA 1
ATOM 1044 C C . ARG A 1 130 ? -3.796 -10.235 -12.399 1.00 98.25 130 ARG A C 1
ATOM 1046 O O . ARG A 1 130 ? -3.499 -9.984 -13.566 1.00 98.25 130 ARG A O 1
ATOM 1053 N N . LEU A 1 131 ? -3.898 -9.279 -11.473 1.00 97.88 131 LEU A N 1
ATOM 1054 C CA . LEU A 1 131 ? -3.569 -7.882 -11.753 1.00 97.88 131 LEU A CA 1
ATOM 1055 C C . LEU A 1 131 ? -2.071 -7.696 -12.009 1.00 97.88 131 LEU A C 1
ATOM 1057 O O . LEU A 1 131 ? -1.701 -6.940 -12.903 1.00 97.88 131 LEU A O 1
ATOM 1061 N N . ALA A 1 132 ? -1.213 -8.394 -11.272 1.00 97.81 132 ALA A N 1
ATOM 1062 C CA . ALA A 1 132 ? 0.226 -8.338 -11.464 1.00 97.81 132 ALA A CA 1
ATOM 1063 C C . ALA A 1 132 ? 0.633 -8.864 -12.840 1.00 97.81 132 ALA A C 1
ATOM 1065 O O . ALA A 1 132 ? 1.362 -8.172 -13.540 1.00 97.81 132 ALA A O 1
ATOM 1066 N N . GLU A 1 133 ? 0.089 -10.001 -13.274 1.00 97.00 133 GLU A N 1
ATOM 1067 C CA . GLU A 1 133 ? 0.314 -10.530 -14.626 1.00 97.00 133 GLU A CA 1
ATOM 1068 C C . GLU A 1 133 ? -0.137 -9.540 -15.713 1.00 97.00 133 GLU A C 1
ATOM 1070 O O . GLU A 1 133 ? 0.552 -9.324 -16.712 1.00 97.00 133 GLU A O 1
ATOM 1075 N N . LYS A 1 134 ? -1.298 -8.896 -15.521 1.00 95.56 134 LYS A N 1
ATOM 1076 C CA . LYS A 1 134 ? -1.781 -7.830 -16.412 1.00 95.56 134 LYS A CA 1
ATOM 1077 C C . LYS A 1 134 ? -0.773 -6.677 -16.486 1.00 95.56 134 LYS A C 1
ATOM 1079 O O . LYS A 1 134 ? -0.457 -6.221 -17.586 1.00 95.56 134 LYS A O 1
ATOM 1084 N N . TRP A 1 135 ? -0.284 -6.196 -15.344 1.00 95.25 135 TRP A N 1
ATOM 1085 C CA . TRP A 1 135 ? 0.662 -5.080 -15.289 1.00 95.25 135 TRP A CA 1
ATOM 1086 C C . TRP A 1 135 ? 2.045 -5.446 -15.812 1.00 95.25 135 TRP A C 1
ATOM 1088 O O . TRP A 1 135 ? 2.674 -4.623 -16.468 1.00 95.25 135 TRP A O 1
ATOM 1098 N N . GLU A 1 136 ? 2.502 -6.671 -15.589 1.00 93.88 136 GLU A N 1
ATOM 1099 C CA . GLU A 1 136 ? 3.755 -7.177 -16.135 1.00 93.88 136 GLU A CA 1
ATOM 1100 C C . GLU A 1 136 ? 3.725 -7.190 -17.666 1.00 93.88 136 GLU A C 1
ATOM 1102 O O . GLU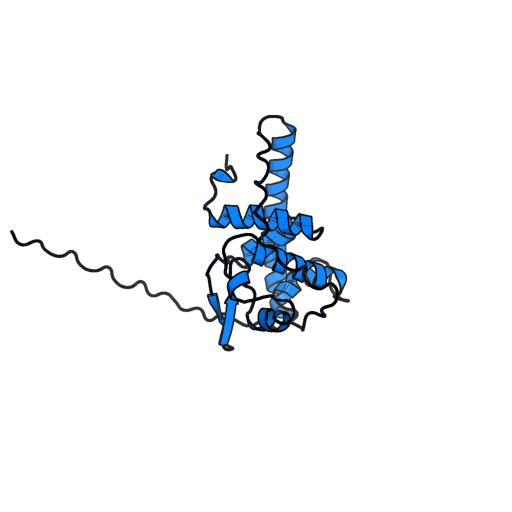 A 1 136 ? 4.605 -6.604 -18.297 1.00 93.88 136 GLU A O 1
ATOM 1107 N N . ARG A 1 137 ? 2.656 -7.727 -18.274 1.00 92.06 137 ARG A N 1
ATOM 1108 C CA . ARG A 1 137 ? 2.461 -7.670 -19.735 1.00 92.06 137 ARG A CA 1
ATOM 1109 C C . ARG A 1 137 ? 2.437 -6.235 -20.260 1.00 92.06 137 ARG A C 1
ATOM 1111 O O . ARG A 1 137 ? 3.052 -5.930 -21.280 1.00 92.06 137 ARG A O 1
ATOM 1118 N N . TRP A 1 138 ? 1.745 -5.342 -19.557 1.00 89.31 138 TRP A N 1
ATOM 1119 C CA . TRP A 1 138 ? 1.660 -3.934 -19.938 1.00 89.31 138 TRP A CA 1
ATOM 1120 C C . TRP A 1 138 ? 3.016 -3.211 -19.849 1.00 89.31 138 TRP A C 1
ATOM 1122 O O . TRP A 1 138 ? 3.341 -2.404 -20.722 1.00 89.31 138 TRP A O 1
ATOM 1132 N N . LEU A 1 139 ? 3.829 -3.516 -18.831 1.00 89.19 139 LEU A N 1
ATOM 1133 C CA . LEU A 1 139 ? 5.184 -2.978 -18.678 1.00 89.19 139 LEU A CA 1
ATOM 1134 C C . LEU A 1 139 ? 6.123 -3.516 -19.767 1.00 89.19 139 LEU A C 1
ATOM 1136 O O . LEU A 1 139 ? 6.839 -2.731 -20.392 1.00 89.19 139 LEU A O 1
ATOM 1140 N N . ALA A 1 140 ? 6.077 -4.821 -20.045 1.00 84.94 140 ALA A N 1
ATOM 1141 C CA . ALA A 1 140 ? 6.900 -5.467 -21.068 1.00 84.94 140 ALA A CA 1
ATOM 1142 C C . ALA A 1 140 ? 6.632 -4.898 -22.471 1.00 84.94 140 ALA A C 1
ATOM 1144 O O . ALA A 1 140 ? 7.568 -4.557 -23.197 1.00 84.94 140 ALA A O 1
ATOM 1145 N N . GLY A 1 141 ? 5.357 -4.692 -22.827 1.00 78.88 141 GLY A N 1
ATOM 1146 C CA . GLY A 1 141 ? 4.981 -4.076 -24.103 1.00 78.88 141 GLY A CA 1
ATOM 1147 C C . GLY A 1 141 ? 5.546 -2.662 -24.288 1.00 78.88 141 GLY A C 1
ATOM 1148 O O . GLY A 1 141 ? 5.819 -2.239 -25.406 1.00 78.88 141 GLY A O 1
ATOM 1149 N N . ARG A 1 142 ? 5.791 -1.930 -23.197 1.00 73.69 142 ARG A N 1
ATOM 1150 C CA . ARG A 1 142 ? 6.385 -0.585 -23.243 1.00 73.69 142 ARG A CA 1
ATOM 1151 C C . ARG A 1 142 ? 7.904 -0.603 -23.320 1.00 73.69 142 ARG A C 1
ATOM 1153 O O . ARG A 1 142 ? 8.475 0.222 -24.025 1.00 73.69 142 ARG A O 1
ATOM 1160 N N . GLN A 1 143 ? 8.553 -1.555 -22.658 1.00 60.84 143 GLN A N 1
ATOM 1161 C CA . GLN A 1 143 ? 9.998 -1.752 -22.787 1.00 60.84 143 GLN A CA 1
ATOM 1162 C C . GLN A 1 143 ? 10.378 -2.169 -24.217 1.00 60.84 143 GLN A C 1
ATOM 1164 O O . GLN A 1 143 ? 11.312 -1.609 -24.785 1.00 60.84 143 GLN A O 1
ATOM 1169 N N . GLY A 1 144 ? 9.597 -3.061 -24.839 1.00 50.78 144 GLY A N 1
ATOM 1170 C CA . GLY A 1 144 ? 9.787 -3.455 -26.240 1.00 50.78 144 GLY A CA 1
ATOM 1171 C C . GLY A 1 144 ? 9.561 -2.317 -27.244 1.00 50.78 144 GLY A C 1
ATOM 1172 O O . GLY A 1 144 ? 10.257 -2.246 -28.254 1.00 50.78 144 GLY A O 1
ATOM 1173 N N . ASN A 1 145 ? 8.642 -1.390 -26.954 1.00 52.78 145 ASN A N 1
ATOM 1174 C CA . ASN A 1 145 ? 8.416 -0.201 -27.784 1.00 52.78 145 ASN A CA 1
ATOM 1175 C C . ASN A 1 145 ? 9.533 0.847 -27.630 1.00 52.78 145 ASN A C 1
ATOM 1177 O O . ASN A 1 145 ? 9.917 1.472 -28.615 1.00 52.78 145 ASN A O 1
ATOM 1181 N N . ASN A 1 146 ? 10.096 1.000 -26.426 1.00 49.88 146 ASN A N 1
ATOM 1182 C CA . ASN A 1 146 ? 11.247 1.877 -26.184 1.00 49.88 146 ASN A CA 1
ATOM 1183 C C . ASN A 1 146 ? 12.532 1.346 -26.850 1.00 49.88 146 ASN A C 1
ATOM 1185 O O . ASN A 1 146 ? 13.318 2.132 -27.368 1.00 49.88 146 ASN A O 1
ATOM 1189 N N . ALA A 1 147 ? 12.723 0.023 -26.909 1.00 47.06 147 ALA A N 1
ATOM 1190 C CA . ALA A 1 147 ? 13.868 -0.603 -27.581 1.00 47.06 147 ALA A CA 1
ATOM 1191 C C . ALA A 1 147 ? 13.856 -0.447 -29.118 1.00 47.06 147 ALA A C 1
ATOM 1193 O O . ALA A 1 147 ? 14.889 -0.623 -29.757 1.00 47.06 147 ALA A O 1
ATOM 1194 N N . LYS A 1 148 ? 12.710 -0.093 -29.718 1.00 43.53 148 LYS A N 1
ATOM 1195 C CA . LYS A 1 148 ? 12.559 0.156 -31.165 1.00 43.53 148 LYS A CA 1
ATOM 1196 C C . LYS A 1 148 ? 12.685 1.637 -31.562 1.00 43.53 148 LYS A C 1
ATOM 1198 O O . LYS A 1 148 ? 12.320 1.998 -32.674 1.00 43.53 148 LYS A O 1
ATOM 1203 N N . GLY A 1 149 ? 13.209 2.488 -30.676 1.00 41.69 149 GLY A N 1
ATOM 1204 C CA . GLY A 1 149 ? 13.743 3.806 -31.044 1.00 41.69 149 GLY A CA 1
ATOM 1205 C C . GLY A 1 149 ? 12.738 4.913 -31.384 1.00 41.69 149 GLY A C 1
ATOM 1206 O O . GLY A 1 149 ? 13.156 5.908 -31.957 1.00 41.69 149 GLY A O 1
ATOM 1207 N N . ASN A 1 150 ? 11.451 4.796 -31.027 1.00 40.84 150 ASN A N 1
ATOM 1208 C CA . ASN A 1 150 ? 10.423 5.771 -31.440 1.00 40.84 150 ASN A CA 1
ATOM 1209 C C . ASN A 1 150 ? 9.624 6.438 -30.303 1.00 40.84 150 ASN A C 1
ATOM 1211 O O . ASN A 1 150 ? 8.503 6.892 -30.526 1.00 40.84 150 ASN A O 1
ATOM 1215 N N . VAL A 1 151 ? 10.161 6.542 -29.081 1.00 41.78 151 VAL A N 1
ATOM 1216 C CA . VAL A 1 151 ? 9.488 7.305 -28.010 1.00 41.78 151 VAL A CA 1
ATOM 1217 C C . VAL A 1 151 ? 10.498 8.152 -27.234 1.00 41.78 151 VAL A C 1
ATOM 1219 O O . VAL A 1 151 ? 11.494 7.602 -26.763 1.00 41.78 151 VAL A O 1
ATOM 1222 N N . PRO A 1 152 ? 10.261 9.468 -27.048 1.00 35.41 152 PRO A N 1
ATOM 1223 C CA . PRO A 1 152 ? 11.069 10.264 -26.142 1.00 35.41 152 PRO A CA 1
ATOM 1224 C C . PRO A 1 152 ? 10.879 9.706 -24.736 1.00 35.41 152 PRO A C 1
ATOM 1226 O O . PRO A 1 152 ? 9.757 9.659 -24.225 1.00 35.41 152 PRO A O 1
ATOM 1229 N N . THR A 1 153 ? 11.975 9.297 -24.104 1.00 38.81 153 THR A N 1
ATOM 1230 C CA . THR A 1 153 ? 12.049 9.034 -22.670 1.00 38.81 153 THR A CA 1
ATOM 1231 C C . THR A 1 153 ? 11.697 10.333 -21.951 1.00 38.81 153 THR A C 1
ATOM 1233 O O . THR A 1 153 ? 12.572 11.135 -21.639 1.00 38.81 153 THR A O 1
ATOM 1236 N N . GLN A 1 154 ? 10.408 10.607 -21.745 1.00 37.56 154 GLN A N 1
ATOM 1237 C CA . GLN A 1 154 ? 10.009 11.712 -20.890 1.00 37.56 154 GLN A CA 1
ATOM 1238 C C . GLN A 1 154 ? 10.458 11.331 -19.488 1.00 37.56 154 GLN A C 1
ATOM 1240 O O . GLN A 1 154 ? 9.873 10.458 -18.842 1.00 37.56 154 GLN A O 1
ATOM 1245 N N . ALA A 1 155 ? 11.564 11.946 -19.072 1.00 35.75 155 ALA A N 1
ATOM 1246 C CA . ALA A 1 155 ? 12.018 11.941 -17.702 1.00 35.75 155 ALA A CA 1
ATOM 1247 C C . ALA A 1 155 ? 10.807 12.276 -16.836 1.00 35.75 155 ALA A C 1
ATOM 1249 O O . ALA A 1 155 ? 10.188 13.329 -16.994 1.00 35.75 155 ALA A O 1
ATOM 1250 N N . VAL A 1 156 ? 10.441 11.341 -15.962 1.00 37.59 156 VAL A N 1
ATOM 1251 C CA . VAL A 1 156 ? 9.482 11.598 -14.894 1.00 37.59 156 VAL A CA 1
ATOM 1252 C C . VAL A 1 156 ? 9.963 12.878 -14.210 1.00 37.59 156 VAL A C 1
ATOM 1254 O O . VAL A 1 156 ? 11.095 12.881 -13.715 1.00 37.59 156 VAL A O 1
ATOM 1257 N N . PRO A 1 157 ? 9.193 13.984 -14.229 1.00 33.38 157 PRO A N 1
ATOM 1258 C CA . PRO A 1 157 ? 9.626 15.195 -13.559 1.00 33.38 157 PRO A CA 1
ATOM 1259 C C . PRO A 1 157 ? 9.866 14.819 -12.105 1.00 33.38 157 PRO A C 1
ATOM 1261 O O . PRO A 1 157 ? 9.021 14.161 -11.492 1.00 33.38 157 PRO A O 1
ATOM 1264 N N . ALA A 1 158 ? 11.043 15.171 -11.585 1.00 36.59 158 ALA A N 1
ATOM 1265 C CA . ALA A 1 158 ? 11.402 14.918 -10.203 1.00 36.59 158 ALA A CA 1
ATOM 1266 C C . ALA A 1 158 ? 10.281 15.476 -9.324 1.00 36.59 158 ALA A C 1
ATOM 1268 O O . ALA A 1 158 ? 10.147 16.691 -9.162 1.00 36.59 158 ALA A O 1
ATOM 1269 N N . VAL A 1 159 ? 9.423 14.587 -8.813 1.00 38.78 159 VAL A N 1
ATOM 1270 C CA . VAL A 1 159 ? 8.355 14.966 -7.896 1.00 38.78 159 VAL A CA 1
ATOM 1271 C C . VAL A 1 159 ? 9.066 15.653 -6.746 1.00 38.78 159 VAL A C 1
ATOM 1273 O O . VAL A 1 159 ? 9.890 15.022 -6.075 1.00 38.78 159 VAL A O 1
ATOM 1276 N N . ARG A 1 160 ? 8.796 16.955 -6.566 1.00 33.97 160 ARG A N 1
ATOM 1277 C CA . ARG A 1 160 ? 9.300 17.742 -5.440 1.00 33.97 160 ARG A CA 1
ATOM 1278 C C . ARG A 1 160 ? 9.014 16.931 -4.190 1.00 33.97 160 ARG A C 1
ATOM 1280 O O . ARG A 1 160 ? 7.871 16.802 -3.756 1.00 33.97 160 ARG A O 1
ATOM 1287 N N . THR A 1 161 ? 10.065 16.321 -3.661 1.00 35.34 161 THR A N 1
ATOM 1288 C CA . THR A 1 161 ? 9.982 15.534 -2.448 1.00 35.34 161 THR A CA 1
ATOM 1289 C C . THR A 1 161 ? 9.774 16.560 -1.353 1.00 35.34 161 THR A C 1
ATOM 1291 O O . THR A 1 161 ? 10.727 17.187 -0.896 1.00 35.34 161 THR A O 1
ATOM 1294 N N . ILE A 1 162 ? 8.517 16.787 -0.959 1.00 39.31 162 ILE A N 1
ATOM 1295 C CA . ILE A 1 162 ? 8.240 17.363 0.356 1.00 39.31 162 ILE A CA 1
ATOM 1296 C C . ILE A 1 162 ? 9.060 16.511 1.314 1.00 39.31 162 ILE A C 1
ATOM 1298 O O . ILE A 1 162 ? 8.989 15.285 1.220 1.00 39.31 162 ILE A O 1
ATOM 1302 N N . ARG A 1 163 ? 9.899 17.158 2.131 1.00 35.38 163 ARG A N 1
ATOM 1303 C CA . ARG A 1 163 ? 10.866 16.554 3.059 1.00 35.38 163 ARG A CA 1
ATOM 1304 C C . ARG A 1 163 ? 10.147 15.546 3.969 1.00 35.38 163 ARG A C 1
ATOM 1306 O O . ARG A 1 163 ? 9.763 15.850 5.090 1.00 35.38 163 ARG A O 1
ATOM 1313 N N . SER A 1 164 ? 9.902 14.344 3.463 1.00 45.72 164 SER A N 1
ATOM 1314 C CA . SER A 1 164 ? 9.281 13.261 4.201 1.00 45.72 164 SER A CA 1
ATOM 1315 C C . SER A 1 164 ? 10.392 12.647 5.024 1.00 45.72 164 SER A C 1
ATOM 1317 O O . SER A 1 164 ? 11.378 12.166 4.454 1.00 45.72 164 SER A O 1
ATOM 1319 N N . GLN A 1 165 ? 10.253 12.690 6.347 1.00 48.47 165 GLN A N 1
ATOM 1320 C CA . GLN A 1 165 ? 11.152 11.967 7.233 1.00 48.47 165 GLN A CA 1
ATOM 1321 C C . GLN A 1 165 ? 11.253 10.503 6.763 1.00 48.47 165 GLN A C 1
ATOM 1323 O O . GLN A 1 165 ? 10.246 9.919 6.344 1.00 48.47 165 GLN A O 1
ATOM 1328 N N . PRO A 1 166 ? 12.459 9.914 6.755 1.00 50.03 166 PRO A N 1
ATOM 1329 C CA . PRO A 1 166 ? 12.637 8.535 6.328 1.00 50.03 166 PRO A CA 1
ATOM 1330 C C . PRO A 1 166 ? 11.785 7.603 7.196 1.00 50.03 166 PRO A C 1
ATOM 1332 O O . PRO A 1 166 ? 11.839 7.659 8.424 1.00 50.03 166 PRO A O 1
ATOM 1335 N N . LEU A 1 167 ? 10.996 6.735 6.551 1.00 61.38 167 LEU A N 1
ATOM 1336 C CA . LEU A 1 167 ? 10.198 5.732 7.255 1.00 61.38 167 LEU A CA 1
ATOM 1337 C C . LEU A 1 167 ? 11.120 4.807 8.076 1.00 61.38 167 LEU A C 1
ATOM 1339 O O . LEU A 1 167 ? 12.211 4.450 7.616 1.00 61.38 167 LEU A O 1
ATOM 1343 N N . PRO A 1 168 ? 10.706 4.392 9.283 1.00 62.16 168 PRO A N 1
ATOM 1344 C CA . PRO A 1 168 ? 11.578 3.698 10.226 1.00 62.16 168 PRO A CA 1
ATOM 1345 C C . PRO A 1 168 ? 12.029 2.327 9.707 1.00 62.16 168 PRO A C 1
ATOM 1347 O O . PRO A 1 168 ? 11.257 1.563 9.120 1.00 62.16 168 PRO A O 1
ATOM 1350 N N . LYS A 1 169 ? 13.289 1.968 9.979 1.00 50.53 169 LYS A N 1
ATOM 1351 C CA . LYS A 1 169 ? 13.845 0.648 9.630 1.00 50.53 169 LYS A CA 1
ATOM 1352 C C . LYS A 1 169 ? 13.280 -0.464 10.535 1.00 50.53 169 LYS A C 1
ATOM 1354 O O . LYS A 1 169 ? 12.912 -1.529 10.042 1.00 50.53 169 LYS A O 1
ATOM 1359 N N . GLN A 1 170 ? 13.070 -0.198 11.826 1.00 53.97 170 GLN A N 1
ATOM 1360 C CA . GLN A 1 170 ? 12.578 -1.170 12.816 1.00 53.97 170 GLN A CA 1
ATOM 1361 C C . GLN A 1 170 ? 11.135 -0.858 13.263 1.00 53.97 170 GLN A C 1
ATOM 1363 O O . GLN A 1 170 ? 10.905 -0.046 14.152 1.00 53.97 170 GLN A O 1
ATOM 1368 N N . TYR A 1 171 ? 10.147 -1.496 12.638 1.00 51.78 171 TYR A N 1
ATOM 1369 C CA . TYR A 1 171 ? 8.739 -1.453 13.044 1.00 51.78 171 TYR A CA 1
ATOM 1370 C C . TYR A 1 171 ? 8.087 -2.823 12.801 1.00 51.78 171 TYR A C 1
ATOM 1372 O O . TYR A 1 171 ? 7.849 -3.230 11.670 1.00 51.78 171 TYR A O 1
ATOM 1380 N N . VAL A 1 172 ? 7.803 -3.602 13.834 1.00 55.34 172 VAL A N 1
ATOM 1381 C CA . VAL A 1 172 ? 7.072 -4.860 13.616 1.00 55.34 172 VAL A CA 1
ATOM 1382 C C . VAL A 1 172 ? 5.633 -4.494 13.246 1.00 55.34 172 VAL A C 1
ATOM 1384 O O . VAL A 1 172 ? 4.945 -3.876 14.055 1.00 55.34 172 VAL A O 1
ATOM 1387 N N . SER A 1 173 ? 5.201 -4.811 12.016 1.00 51.94 173 SER A N 1
ATOM 1388 C CA . SER A 1 173 ? 3.812 -4.569 11.610 1.00 51.94 173 SER A CA 1
ATOM 1389 C C . SER A 1 173 ? 2.892 -5.374 12.527 1.00 51.94 173 SER A C 1
ATOM 1391 O O . SER A 1 173 ? 3.048 -6.593 12.595 1.00 51.94 173 SER A O 1
ATOM 1393 N N . PRO A 1 174 ? 1.936 -4.741 13.224 1.00 59.53 174 PRO A N 1
ATOM 1394 C CA . PRO A 1 174 ? 0.912 -5.462 13.946 1.00 59.53 174 PRO A CA 1
ATOM 1395 C C . PRO A 1 174 ? 0.093 -6.264 12.941 1.00 59.53 174 PRO A C 1
ATOM 1397 O O . PRO A 1 174 ? -0.167 -5.815 11.817 1.00 59.53 174 PRO A O 1
ATOM 1400 N N . THR A 1 175 ? -0.309 -7.461 13.358 1.00 58.50 175 THR A N 1
ATOM 1401 C CA . THR A 1 175 ? -1.142 -8.372 12.580 1.00 58.50 175 THR A CA 1
ATOM 1402 C C . THR A 1 175 ? -2.414 -7.637 12.170 1.00 58.50 175 THR A C 1
ATOM 1404 O O . THR A 1 175 ? -3.308 -7.404 12.981 1.00 58.50 175 THR A O 1
ATOM 1407 N N . THR A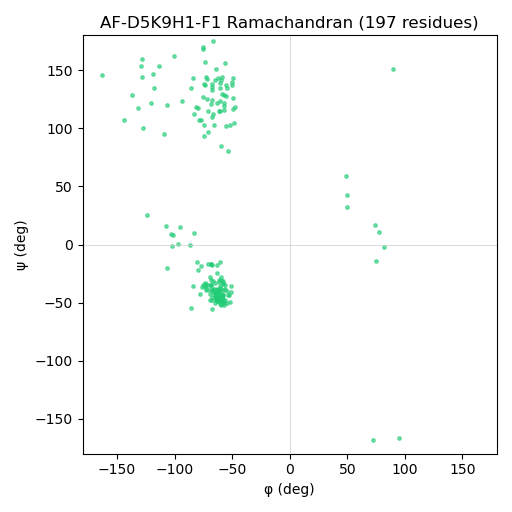 1 176 ? -2.482 -7.190 10.917 1.00 59.66 176 THR A N 1
ATOM 1408 C CA . THR A 1 176 ? -3.652 -6.464 10.421 1.00 59.66 176 THR A CA 1
ATOM 1409 C C . THR A 1 176 ? -4.759 -7.476 10.147 1.00 59.66 176 THR A C 1
ATOM 1411 O O . THR A 1 176 ? -4.684 -8.268 9.202 1.00 59.66 176 THR A O 1
ATOM 1414 N N . VAL A 1 177 ? -5.771 -7.485 11.013 1.00 67.25 177 VAL A N 1
ATOM 1415 C CA . VAL A 1 177 ? -7.016 -8.230 10.800 1.00 67.25 177 VAL A CA 1
ATOM 1416 C C . VAL A 1 177 ? -7.836 -7.488 9.749 1.00 67.25 177 VAL A C 1
ATOM 1418 O O . VAL A 1 177 ? -7.888 -6.259 9.758 1.00 67.25 177 VAL A O 1
ATOM 1421 N N . TYR A 1 178 ? -8.441 -8.229 8.820 1.00 72.56 178 TYR A N 1
ATOM 1422 C CA . TYR A 1 178 ? -9.313 -7.638 7.807 1.00 72.56 178 TYR A CA 1
ATOM 1423 C C . TYR A 1 178 ? -10.500 -6.936 8.467 1.00 72.56 178 TYR A C 1
ATOM 1425 O O . TYR A 1 178 ? -11.155 -7.511 9.339 1.00 72.56 178 TYR A O 1
ATOM 1433 N N . VAL A 1 179 ? -10.803 -5.725 8.007 1.00 73.88 179 VAL A N 1
ATOM 1434 C CA . VAL A 1 179 ? -11.971 -4.966 8.446 1.00 73.88 179 VAL A CA 1
ATOM 1435 C C . VAL A 1 179 ? -12.848 -4.675 7.228 1.00 73.88 179 VAL A C 1
ATOM 1437 O O . VAL A 1 179 ? -12.365 -4.060 6.277 1.00 73.88 179 VAL A O 1
ATOM 1440 N N . PRO A 1 180 ? -14.122 -5.101 7.219 1.00 76.38 180 PRO A N 1
ATOM 1441 C CA . PRO A 1 180 ? -15.001 -4.848 6.090 1.00 76.38 180 PRO A CA 1
ATOM 1442 C C . PRO A 1 180 ? -15.404 -3.369 6.001 1.00 76.38 180 PRO A C 1
ATOM 1444 O O . PRO A 1 180 ? -15.674 -2.704 7.009 1.00 76.38 180 PRO A O 1
ATOM 1447 N N . ARG A 1 181 ? -15.488 -2.879 4.760 1.00 83.81 181 ARG A N 1
ATOM 1448 C CA . ARG A 1 181 ? -15.970 -1.536 4.413 1.00 83.81 181 ARG A CA 1
ATOM 1449 C C . ARG A 1 181 ? -17.483 -1.452 4.589 1.00 83.81 181 ARG A C 1
ATOM 1451 O O . ARG A 1 181 ? -18.207 -2.396 4.279 1.00 83.81 181 ARG A O 1
ATOM 1458 N N . THR A 1 182 ? -17.978 -0.303 5.033 1.00 73.19 182 THR A N 1
ATOM 1459 C CA . THR A 1 182 ? -19.405 0.017 4.968 1.00 73.19 182 THR A CA 1
ATOM 1460 C C . THR A 1 182 ? -19.730 0.452 3.539 1.00 73.19 182 THR A C 1
ATOM 1462 O O . THR A 1 182 ? -19.356 1.548 3.126 1.00 73.19 182 THR A O 1
ATOM 1465 N N . ILE A 1 183 ? -20.416 -0.395 2.767 1.00 52.06 183 ILE A N 1
ATOM 1466 C CA . ILE A 1 183 ? -20.953 0.005 1.460 1.00 52.06 183 ILE A CA 1
ATOM 1467 C C . ILE A 1 183 ? -22.166 0.899 1.734 1.00 52.06 183 ILE A C 1
ATOM 1469 O O . ILE A 1 183 ? -23.225 0.405 2.106 1.00 52.06 183 ILE A O 1
ATOM 1473 N N . ARG A 1 184 ? -22.017 2.220 1.590 1.00 43.06 184 ARG A N 1
ATOM 1474 C CA . ARG A 1 184 ? -23.180 3.099 1.428 1.00 43.06 184 ARG A CA 1
ATOM 1475 C C . ARG A 1 184 ? -23.559 3.054 -0.046 1.00 43.06 184 ARG A C 1
ATOM 1477 O O . ARG A 1 184 ? -22.771 3.489 -0.884 1.00 43.06 184 ARG A O 1
ATOM 1484 N N . VAL A 1 185 ? -24.717 2.482 -0.363 1.00 36.31 185 VAL A N 1
ATOM 1485 C CA . VAL A 1 185 ? -25.325 2.655 -1.684 1.00 36.31 185 VAL A CA 1
ATOM 1486 C C . VAL A 1 185 ? -25.575 4.153 -1.827 1.00 36.31 185 VAL A C 1
ATOM 1488 O O . VAL A 1 185 ? -26.297 4.736 -1.024 1.00 36.31 185 VAL A O 1
ATOM 1491 N N . VAL A 1 186 ? -24.893 4.798 -2.771 1.00 40.16 186 VAL A N 1
ATOM 1492 C CA . VAL A 1 186 ? -25.204 6.181 -3.133 1.00 40.16 186 VAL A CA 1
ATOM 1493 C C . VAL A 1 186 ? -26.497 6.105 -3.937 1.00 40.16 186 VAL A C 1
ATOM 1495 O O . VAL A 1 186 ? -26.461 5.825 -5.134 1.00 40.16 186 VAL A O 1
ATOM 1498 N N . GLU A 1 187 ? -27.642 6.261 -3.271 1.00 34.47 187 GLU A N 1
ATOM 1499 C CA . GLU A 1 187 ? -28.884 6.604 -3.962 1.00 34.47 187 GLU A CA 1
ATOM 1500 C C . GLU A 1 187 ? -28.629 7.905 -4.723 1.00 34.47 187 GLU A C 1
ATOM 1502 O O . GLU A 1 187 ? -28.169 8.899 -4.158 1.00 34.47 187 GLU A O 1
ATOM 1507 N N . ARG A 1 188 ? -28.826 7.863 -6.043 1.00 39.72 188 ARG A N 1
ATOM 1508 C CA . ARG A 1 188 ? -28.774 9.053 -6.888 1.00 39.72 188 ARG A CA 1
ATOM 1509 C C . ARG A 1 188 ? -29.879 9.987 -6.400 1.00 39.72 188 ARG A C 1
ATOM 1511 O O . ARG A 1 188 ? -31.048 9.632 -6.512 1.00 39.72 188 ARG A O 1
ATOM 1518 N N . SER A 1 189 ? -29.512 11.147 -5.862 1.00 36.88 189 SER A N 1
ATOM 1519 C CA . SER A 1 189 ? -30.470 12.227 -5.632 1.00 36.88 189 SER A CA 1
ATOM 1520 C C . SER A 1 189 ? -31.184 12.542 -6.954 1.00 36.88 189 SER A C 1
ATOM 1522 O O . SER A 1 189 ? -30.498 12.610 -7.980 1.00 36.88 189 SER A O 1
ATOM 1524 N N . PRO A 1 190 ? -32.518 12.698 -6.966 1.00 41.41 190 PRO A N 1
ATOM 1525 C CA . PRO A 1 190 ? -33.232 13.097 -8.171 1.00 41.41 190 PRO A CA 1
ATOM 1526 C C . PRO A 1 190 ? -32.747 14.477 -8.638 1.00 41.41 190 PRO A C 1
ATOM 1528 O O . PRO A 1 190 ? -32.469 15.361 -7.825 1.00 41.41 190 PRO A O 1
ATOM 1531 N N . GLU A 1 191 ? -32.582 14.611 -9.953 1.00 45.25 191 GLU A N 1
ATOM 1532 C CA . GLU A 1 191 ? -32.233 15.854 -10.648 1.00 45.25 191 GLU A CA 1
ATOM 1533 C C . GLU A 1 191 ? -33.255 16.955 -10.305 1.00 45.25 191 GLU A C 1
ATOM 1535 O O . GLU A 1 191 ? -34.452 16.658 -10.267 1.00 45.25 191 GLU A O 1
ATOM 1540 N N . PRO A 1 192 ? -32.831 18.204 -10.032 1.00 47.22 192 PRO A N 1
ATOM 1541 C CA . PRO A 1 192 ? -33.776 19.298 -9.841 1.00 47.22 192 PRO A CA 1
ATOM 1542 C C . PRO A 1 192 ? -34.494 19.609 -11.162 1.00 47.22 192 PRO A C 1
ATOM 1544 O O . PRO A 1 192 ? -33.855 19.718 -12.210 1.00 47.22 192 PRO A O 1
ATOM 1547 N N . GLU A 1 193 ? -35.822 19.737 -11.102 1.00 46.25 193 GLU A N 1
ATOM 1548 C CA . GLU A 1 193 ? -36.656 20.129 -12.242 1.00 46.25 193 GLU A CA 1
ATOM 1549 C C . GLU A 1 193 ? -36.234 21.505 -12.792 1.00 46.25 193 GLU A C 1
ATOM 1551 O O . GLU A 1 193 ? -35.844 22.384 -12.017 1.00 46.25 193 GLU A O 1
ATOM 1556 N N . PRO A 1 194 ? -36.295 21.718 -14.119 1.00 49.22 194 PRO A N 1
ATOM 1557 C CA . PRO A 1 194 ? -35.903 22.986 -14.716 1.00 49.22 194 PRO A CA 1
ATOM 1558 C C . PRO A 1 194 ? -36.878 24.103 -14.320 1.00 49.22 194 PRO A C 1
ATOM 1560 O O . PRO A 1 194 ? -38.079 24.012 -14.573 1.00 49.22 194 PRO A O 1
ATOM 1563 N N . GLU A 1 195 ? -36.343 25.177 -13.734 1.00 46.72 195 GLU A N 1
ATOM 1564 C CA . GLU A 1 195 ? -37.080 26.411 -13.453 1.00 46.72 195 GLU A CA 1
ATOM 1565 C C . GLU A 1 195 ? -37.675 26.984 -14.748 1.00 46.72 195 GLU A C 1
ATOM 1567 O O . GLU A 1 195 ? -36.970 27.329 -15.700 1.00 46.72 195 GLU A O 1
ATOM 1572 N N . THR A 1 196 ? -39.001 27.097 -14.782 1.00 45.62 196 THR A N 1
ATOM 1573 C CA . THR A 1 196 ? -39.733 27.827 -15.817 1.00 45.62 196 THR A CA 1
ATOM 1574 C C . THR A 1 196 ? -39.435 29.318 -15.701 1.00 45.62 196 THR A C 1
ATOM 1576 O O . THR A 1 196 ? -39.896 29.977 -14.770 1.00 45.62 196 THR A O 1
ATOM 1579 N N . VAL A 1 197 ? -38.696 29.854 -16.671 1.00 42.53 197 VAL A N 1
ATOM 1580 C CA . VAL A 1 197 ? -38.537 31.297 -16.878 1.00 42.53 197 VAL A CA 1
ATOM 1581 C C . VAL A 1 197 ? -39.893 31.871 -17.305 1.00 42.53 197 VAL A C 1
ATOM 1583 O O . VAL A 1 197 ? -40.395 31.545 -18.379 1.00 42.53 197 VAL A O 1
ATOM 1586 N N . GLN A 1 198 ? -40.504 32.691 -16.449 1.00 44.72 198 GLN A N 1
ATOM 1587 C CA . GLN A 1 198 ? -41.619 33.563 -16.826 1.00 44.72 198 GLN A CA 1
ATOM 1588 C C . GLN A 1 198 ? -41.054 34.879 -17.383 1.00 44.72 198 GLN A C 1
ATOM 1590 O O . GLN A 1 198 ? -40.102 35.417 -16.821 1.00 44.72 198 GLN A O 1
ATOM 1595 N N . ASN A 1 199 ? -41.634 35.305 -18.511 1.00 47.00 199 ASN A N 1
ATOM 1596 C CA . ASN A 1 199 ? -41.274 36.447 -19.368 1.00 47.00 199 ASN A CA 1
ATOM 1597 C C . ASN A 1 199 ? -40.922 37.753 -18.650 1.00 47.00 199 ASN A C 1
ATOM 1599 O O . ASN A 1 199 ? -41.673 38.140 -17.728 1.00 47.00 199 ASN A O 1
#

pLDDT: mean 80.05, std 22.96, range [33.38, 98.62]

Radius of gyration: 19.32 Å; Cα contacts (8 Å, |Δi|>4): 251; chains: 1; bounding box: 56×54×48 Å

Nearest PDB structures (foldseek):
  8urn-assembly1_A  TM=8.824E-01  e=8.808E-05  Escherichia coli
  4xp8-assembly1_A  TM=8.634E-01  e=2.923E-04  Escherichia coli
  5ohu-assembly1_A  TM=7.221E-01  e=4.409E-02  Pseudomonas aeruginosa
  3gxr-assembly2_B  TM=6.372E-01  e=1.632E-01  Gadus morhua

InterPro domains:
  IPR023346 Lysozyme-like domain superfamily [SSF53955] (14-125)